Protein AF-A0A0P0DZB1-F1 (afdb_monomer_lite)

Radius of gyration: 22.81 Å; chains: 1; bounding box: 48×46×91 Å

pLDDT: mean 82.9, std 18.06, range [31.89, 97.31]

Foldseek 3Di:
DDDPDQQLPPPPDSPLVLLCVLCPLQNVQQQQCQLQVAADPVLGHPLPSSCVQQVHHSVLSVCCSHPNDPPVSSVVSCVSWADDSVVSVVLVVLLVVLVVLVVCCVVPVVVNCVVCVVVCQQAKKKWFWADAPSHQKIFIDIFGPPPDPVRVCVRHPRGDADPVRHHDGGPAMDIDSGNSLSSNLLSVQCSQQVSQFTQGDPPSDPDCSNRMGGNPRDGDHSVVSHPDPPPPPVPPDPPDDDDDDD

Sequence (246 aa):
MTDPTPLWRTTEHADLTVLEQAWGAHRLSQILGAALGSYNRRGNVDARTAGAVLGVTEGTIRRWVRNGVPASKMQAVIDLVRPPQGAFELEHSDLIVARQNLAIVTADPQKGADLWGHKGWLDRHDLAIVKIAGAPVMVARIARHDRSATAQRNMLQGGLKDAHGHYLPPAEILTFPNYFAATIARLEILEDVYPFRVQMPEGKLSRGGSKAWLAEAPRKPLSSYRRNPRRRTRSKAQVGVRPATD

Structure (mmCIF, N/CA/C/O backbone):
data_AF-A0A0P0DZB1-F1
#
_entry.id   AF-A0A0P0DZB1-F1
#
loop_
_atom_site.group_PDB
_atom_site.id
_atom_site.type_symbol
_atom_site.label_atom_id
_atom_site.label_alt_id
_atom_site.label_comp_id
_atom_site.label_asym_id
_atom_site.label_entity_id
_atom_site.label_seq_id
_atom_site.pdbx_PDB_ins_code
_atom_site.Cartn_x
_atom_site.Cartn_y
_atom_site.Cartn_z
_atom_site.occupancy
_atom_site.B_iso_or_equiv
_atom_site.auth_seq_id
_atom_site.auth_comp_id
_atom_site.auth_asym_id
_atom_site.auth_atom_id
_atom_site.pdbx_PDB_model_num
ATOM 1 N N . MET A 1 1 ? -17.580 -9.832 -23.583 1.00 33.94 1 MET A N 1
ATOM 2 C CA . MET A 1 1 ? -17.426 -9.769 -22.117 1.00 33.94 1 MET A CA 1
ATOM 3 C C . MET A 1 1 ? -16.628 -8.521 -21.814 1.00 33.94 1 MET A C 1
ATOM 5 O O . MET A 1 1 ? -15.456 -8.470 -22.153 1.00 33.94 1 MET A O 1
ATOM 9 N N . THR A 1 2 ? -17.293 -7.481 -21.329 1.00 31.89 2 THR A N 1
ATOM 10 C CA . THR A 1 2 ? -16.649 -6.279 -20.797 1.00 31.89 2 THR A CA 1
ATOM 11 C C . THR A 1 2 ? -15.845 -6.679 -19.567 1.00 31.89 2 THR A C 1
ATOM 13 O O . THR A 1 2 ? -16.411 -7.275 -18.652 1.00 31.89 2 THR A O 1
ATOM 16 N N . ASP A 1 3 ? -14.538 -6.404 -19.566 1.00 35.50 3 ASP A N 1
ATOM 17 C CA . ASP A 1 3 ? -13.741 -6.488 -18.340 1.00 35.50 3 ASP A CA 1
ATOM 18 C C . ASP A 1 3 ? -14.439 -5.641 -17.265 1.00 35.50 3 ASP A C 1
ATOM 20 O O . ASP A 1 3 ? -14.889 -4.530 -17.581 1.00 35.50 3 ASP A O 1
ATOM 24 N N . PRO A 1 4 ? -14.589 -6.147 -16.027 1.00 43.16 4 PRO A N 1
ATOM 25 C CA . PRO A 1 4 ? -15.160 -5.358 -14.948 1.00 43.16 4 PRO A CA 1
ATOM 26 C C . PRO A 1 4 ? -14.379 -4.051 -14.836 1.00 43.16 4 PRO A C 1
ATOM 28 O O . PRO A 1 4 ? -13.147 -4.050 -14.827 1.00 43.16 4 PRO A O 1
ATOM 31 N N . THR A 1 5 ? -15.107 -2.934 -14.801 1.00 42.97 5 THR A N 1
ATOM 32 C CA . THR A 1 5 ? -14.525 -1.611 -14.594 1.00 42.97 5 THR A CA 1
ATOM 33 C C . THR A 1 5 ? -13.628 -1.673 -13.358 1.00 42.97 5 THR A C 1
ATOM 35 O O . THR A 1 5 ? -14.115 -2.050 -12.290 1.00 42.97 5 THR A O 1
ATOM 38 N N . PRO A 1 6 ? -12.334 -1.331 -13.475 1.00 53.09 6 PRO A N 1
ATOM 39 C CA . PRO A 1 6 ? -11.445 -1.291 -12.327 1.00 53.09 6 PRO A CA 1
ATOM 40 C C . PRO A 1 6 ? -12.047 -0.461 -11.193 1.00 53.09 6 PRO A C 1
ATOM 42 O O . PRO A 1 6 ? -12.532 0.639 -11.451 1.00 53.09 6 PRO A O 1
ATOM 45 N N . LEU A 1 7 ? -11.993 -0.943 -9.946 1.00 46.91 7 LEU A N 1
ATOM 46 C CA . LEU A 1 7 ? -12.623 -0.296 -8.776 1.00 46.91 7 LEU A CA 1
ATOM 47 C C . LEU A 1 7 ? -12.146 1.154 -8.520 1.00 46.91 7 LEU A C 1
ATOM 49 O O . LEU A 1 7 ? -12.761 1.884 -7.746 1.00 46.91 7 LEU A O 1
ATOM 53 N N . TRP A 1 8 ? -11.072 1.597 -9.181 1.00 53.62 8 TRP A N 1
ATOM 54 C CA . TRP A 1 8 ? -10.564 2.974 -9.153 1.00 53.62 8 TRP A CA 1
ATOM 55 C C . TRP A 1 8 ? -11.185 3.910 -10.213 1.00 53.62 8 TRP A C 1
ATOM 57 O O . TRP A 1 8 ? -10.915 5.106 -10.181 1.00 53.62 8 TRP A O 1
ATOM 67 N N . ARG A 1 9 ? -12.020 3.406 -11.139 1.00 45.88 9 ARG A N 1
ATOM 68 C CA . AR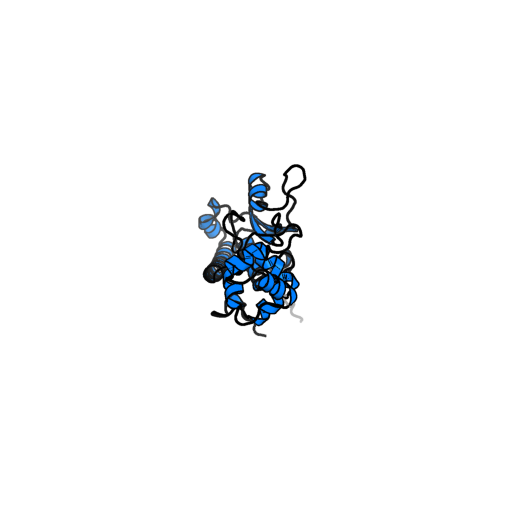G A 1 9 ? -12.842 4.218 -12.065 1.00 45.88 9 ARG A CA 1
ATOM 69 C C . ARG A 1 9 ? -14.209 4.602 -11.494 1.00 45.88 9 ARG A C 1
ATOM 71 O O . ARG A 1 9 ? -14.923 5.372 -12.129 1.00 45.88 9 ARG A O 1
ATOM 78 N N . THR A 1 10 ? -14.587 4.075 -10.334 1.00 43.75 10 THR A N 1
ATOM 79 C CA . THR A 1 10 ? -15.771 4.531 -9.600 1.00 43.75 10 THR A CA 1
ATOM 80 C C . THR A 1 10 ? -15.452 5.895 -9.005 1.00 43.75 10 THR A C 1
ATOM 82 O O . THR A 1 10 ? -14.723 6.000 -8.019 1.00 43.75 10 THR A O 1
ATOM 85 N N . THR A 1 11 ? -15.938 6.947 -9.659 1.00 40.81 11 THR A N 1
ATOM 86 C CA . THR A 1 11 ? -15.916 8.305 -9.127 1.00 40.81 11 THR A CA 1
ATOM 87 C C . THR A 1 11 ? -16.589 8.292 -7.753 1.00 40.81 11 THR A C 1
ATOM 89 O O . THR A 1 11 ? -17.694 7.781 -7.592 1.00 40.81 11 THR A O 1
ATOM 92 N N . GLU A 1 12 ? -15.870 8.818 -6.766 1.00 43.78 12 GLU A N 1
ATOM 93 C CA . GLU A 1 12 ? -16.325 9.221 -5.429 1.00 43.78 12 GLU A CA 1
ATOM 94 C C . GLU A 1 12 ? -16.766 8.154 -4.426 1.00 43.78 12 GLU A C 1
ATOM 96 O O . GLU A 1 12 ? -16.636 8.400 -3.226 1.00 43.78 12 GLU A O 1
ATOM 101 N N . HIS A 1 13 ? -17.233 6.976 -4.824 1.00 46.09 13 HIS A N 1
ATOM 102 C CA . HIS A 1 13 ? -17.722 5.990 -3.860 1.00 46.09 13 HIS A CA 1
ATOM 103 C C . HIS A 1 13 ? -17.017 4.666 -4.104 1.00 46.09 13 HIS A C 1
ATOM 105 O O . HIS A 1 13 ? -17.388 3.894 -4.986 1.00 46.09 13 HIS A O 1
ATOM 111 N N . ALA A 1 14 ? -15.981 4.389 -3.306 1.00 54.81 14 ALA A N 1
ATOM 112 C CA . ALA A 1 14 ? -15.628 2.998 -3.074 1.00 54.81 14 ALA A CA 1
ATOM 113 C C . ALA A 1 14 ? -16.926 2.280 -2.721 1.00 54.81 14 ALA A C 1
ATOM 115 O O . ALA A 1 14 ? -17.649 2.764 -1.851 1.00 54.81 14 ALA A O 1
ATOM 116 N N . ASP A 1 15 ? -17.243 1.210 -3.447 1.00 64.19 15 ASP A N 1
ATOM 117 C CA . ASP A 1 15 ? -18.463 0.452 -3.219 1.00 64.19 15 ASP A CA 1
ATOM 118 C C . ASP A 1 15 ? -18.518 0.097 -1.727 1.00 64.19 15 ASP A C 1
ATOM 120 O O . ASP A 1 15 ? -17.729 -0.713 -1.229 1.00 64.19 15 ASP A O 1
ATOM 124 N N . LEU A 1 16 ? -19.387 0.808 -0.999 1.00 63.91 16 LEU A N 1
ATOM 125 C CA . LEU A 1 16 ? -19.461 0.743 0.456 1.00 63.91 16 LEU A CA 1
ATOM 126 C C . LEU A 1 16 ? -19.789 -0.680 0.883 1.00 63.91 16 LEU A C 1
ATOM 128 O O . LEU A 1 16 ? -19.277 -1.144 1.893 1.00 63.91 16 LEU A O 1
ATOM 132 N N . THR A 1 17 ? -20.558 -1.399 0.068 1.00 65.31 17 THR A N 1
ATOM 133 C CA . THR A 1 17 ? -20.905 -2.795 0.291 1.00 65.31 17 THR A CA 1
ATOM 134 C C . THR A 1 17 ? -19.686 -3.702 0.122 1.00 65.31 17 THR A C 1
ATOM 136 O O . THR A 1 17 ? -19.470 -4.595 0.941 1.00 65.31 17 THR A O 1
ATOM 139 N N . VAL A 1 18 ? -18.830 -3.456 -0.875 1.00 68.75 18 VAL A N 1
ATOM 140 C CA . VAL A 1 18 ? -17.555 -4.185 -1.036 1.00 68.75 18 VAL A CA 1
ATOM 141 C C . VAL A 1 18 ? -16.596 -3.885 0.115 1.00 68.75 18 VAL A C 1
ATOM 143 O O . VAL A 1 18 ? -15.945 -4.802 0.617 1.00 68.75 18 VAL A O 1
ATOM 146 N N . LEU A 1 19 ? -16.513 -2.630 0.566 1.00 67.50 19 LEU A N 1
ATOM 147 C CA . LEU A 1 19 ? -15.704 -2.261 1.730 1.00 67.50 19 LEU A CA 1
ATOM 148 C C . LEU A 1 19 ? -16.242 -2.894 3.017 1.00 67.50 19 LEU A C 1
ATOM 150 O O . LEU A 1 19 ? -15.469 -3.457 3.781 1.00 67.50 19 LEU A O 1
ATOM 154 N N . GLU A 1 20 ? -17.554 -2.883 3.237 1.00 66.25 20 GLU A N 1
ATOM 155 C CA . GLU A 1 20 ? -18.207 -3.522 4.383 1.00 66.25 20 GLU A CA 1
ATOM 156 C C . GLU A 1 20 ? -17.962 -5.033 4.416 1.00 66.25 20 GLU A C 1
ATOM 158 O O . GLU A 1 20 ? -17.600 -5.585 5.458 1.00 66.25 20 GLU A O 1
ATOM 163 N N . GLN A 1 21 ? -18.084 -5.706 3.269 1.00 69.06 21 GLN A N 1
ATOM 164 C CA . GLN A 1 21 ? -17.755 -7.126 3.138 1.00 69.06 21 GLN A CA 1
ATOM 165 C C . GLN A 1 21 ? -16.263 -7.384 3.368 1.00 69.06 21 GLN A C 1
ATOM 167 O O . GLN A 1 21 ? -15.880 -8.345 4.046 1.00 69.06 21 GLN A O 1
ATOM 172 N N . ALA A 1 22 ? -15.401 -6.514 2.840 1.00 67.12 22 ALA A N 1
ATOM 173 C CA . ALA A 1 22 ? -13.968 -6.607 3.049 1.00 67.12 22 ALA A CA 1
ATOM 174 C C . ALA A 1 22 ? -13.585 -6.347 4.509 1.00 67.12 22 ALA A C 1
ATOM 176 O O . ALA A 1 22 ? -12.620 -6.946 4.964 1.00 67.12 22 ALA A O 1
ATOM 177 N N . TRP A 1 23 ? -14.324 -5.527 5.258 1.00 71.88 23 TRP A N 1
ATOM 178 C CA . TRP A 1 23 ? -13.981 -5.078 6.615 1.00 71.88 23 TRP A CA 1
ATOM 179 C C . TRP A 1 23 ? -14.773 -5.744 7.735 1.00 71.88 23 TRP A C 1
ATOM 181 O O . TRP A 1 23 ? -14.615 -5.333 8.887 1.00 71.88 23 TRP A O 1
ATOM 191 N N . GLY A 1 24 ? -15.603 -6.744 7.417 1.00 66.94 24 GLY A N 1
ATOM 192 C CA . GLY A 1 24 ? -16.508 -7.409 8.359 1.00 66.94 24 GLY A CA 1
ATOM 193 C C . GLY A 1 24 ? -15.917 -7.625 9.761 1.00 66.94 24 GLY A C 1
ATOM 194 O O . GLY A 1 24 ? -14.716 -7.818 9.905 1.00 66.94 24 GLY A O 1
ATOM 195 N N . ALA A 1 25 ? -16.771 -7.593 10.790 1.00 61.56 25 ALA A N 1
ATOM 196 C CA . ALA A 1 25 ? -16.476 -7.547 12.236 1.00 61.56 25 ALA A CA 1
ATOM 197 C C . ALA A 1 25 ? -15.017 -7.829 12.687 1.00 61.56 25 ALA A C 1
ATOM 199 O O . ALA A 1 25 ? -14.364 -6.963 13.274 1.00 61.56 25 ALA A O 1
ATOM 200 N N . HIS A 1 26 ? -14.471 -9.016 12.393 1.00 65.00 26 HIS A N 1
ATOM 201 C CA . HIS A 1 26 ? -13.123 -9.419 12.814 1.00 65.00 26 HIS A CA 1
ATOM 202 C C . HIS A 1 26 ? -11.990 -8.524 12.268 1.00 65.00 26 HIS A C 1
ATOM 204 O O . HIS A 1 26 ? -10.988 -8.296 12.948 1.00 65.00 26 HIS A O 1
ATOM 210 N N . ARG A 1 27 ? -12.160 -7.969 11.068 1.00 83.00 27 ARG A N 1
ATOM 211 C CA . ARG A 1 27 ? -11.146 -7.164 10.379 1.00 83.00 27 ARG A CA 1
ATOM 212 C C . ARG A 1 27 ? -11.140 -5.720 10.837 1.00 83.00 27 ARG A C 1
ATOM 214 O O . ARG A 1 27 ? -10.075 -5.115 10.858 1.00 83.00 27 ARG A O 1
ATOM 221 N N . LEU A 1 28 ? -12.273 -5.180 11.289 1.00 86.88 28 LEU A N 1
ATOM 222 C CA . LEU A 1 28 ? -12.344 -3.795 11.762 1.00 86.88 28 LEU A CA 1
ATOM 223 C C . LEU A 1 28 ? -11.318 -3.506 12.874 1.00 86.88 28 LEU A C 1
ATOM 225 O O . LEU A 1 28 ? -10.683 -2.456 12.867 1.00 86.88 28 LEU A O 1
ATOM 229 N N . SER A 1 29 ? -11.105 -4.453 13.797 1.00 89.88 29 SER A N 1
ATOM 230 C CA . SER A 1 29 ? -10.067 -4.340 14.837 1.00 89.88 29 SER A CA 1
ATOM 231 C C . SER A 1 29 ? -8.660 -4.236 14.235 1.00 89.88 29 SER A C 1
ATOM 233 O O . SER A 1 29 ? -7.873 -3.379 14.628 1.00 89.88 29 SER A O 1
ATOM 235 N N . GLN A 1 30 ? -8.344 -5.080 13.252 1.00 90.69 30 GLN A N 1
ATOM 236 C CA . GLN A 1 30 ? -7.042 -5.080 12.581 1.00 90.69 30 GLN A CA 1
ATOM 237 C C . GLN A 1 30 ? -6.824 -3.797 11.776 1.00 90.69 30 GLN A C 1
ATOM 239 O O . GLN A 1 30 ? -5.752 -3.204 11.830 1.00 90.69 30 GLN A O 1
ATOM 244 N N . ILE A 1 31 ? -7.860 -3.363 11.064 1.00 90.50 31 ILE A N 1
ATOM 245 C CA . ILE A 1 31 ? -7.874 -2.179 10.214 1.00 90.50 31 ILE A CA 1
ATOM 246 C C . ILE A 1 31 ? -7.659 -0.912 11.039 1.00 90.50 31 ILE A C 1
ATOM 248 O O . ILE A 1 31 ? -6.747 -0.140 10.750 1.00 90.50 31 ILE A O 1
ATOM 252 N N . LEU A 1 32 ? -8.461 -0.714 12.090 1.00 92.25 32 LEU A N 1
ATOM 253 C CA . LEU A 1 32 ? -8.332 0.453 12.962 1.00 92.25 32 LEU A CA 1
ATOM 254 C C . LEU A 1 32 ? -6.994 0.434 13.704 1.00 92.25 32 LEU A C 1
ATOM 256 O O . LEU A 1 32 ? -6.333 1.464 13.800 1.00 92.25 32 LEU A O 1
ATOM 260 N N . GLY A 1 33 ? -6.564 -0.735 14.191 1.00 92.38 33 GLY A N 1
ATOM 261 C CA . GLY A 1 33 ? -5.258 -0.886 14.830 1.00 92.38 33 GLY A CA 1
ATOM 262 C C . GLY A 1 33 ? -4.106 -0.533 13.887 1.00 92.38 33 GLY A C 1
ATOM 263 O O . GLY A 1 33 ? -3.173 0.159 14.291 1.00 92.38 33 GLY A O 1
ATOM 264 N N . ALA A 1 34 ? -4.189 -0.945 12.619 1.00 92.06 34 ALA A N 1
ATOM 265 C CA . ALA A 1 34 ? -3.195 -0.632 11.598 1.00 92.06 34 ALA A CA 1
ATOM 266 C C . ALA A 1 34 ? -3.181 0.857 11.245 1.00 92.06 34 ALA A C 1
ATOM 268 O O . ALA A 1 34 ? -2.108 1.457 11.291 1.00 92.06 34 ALA A O 1
ATOM 269 N N . ALA A 1 35 ? -4.348 1.452 10.979 1.00 91.88 35 ALA A N 1
ATOM 270 C CA . ALA A 1 35 ? -4.482 2.862 10.616 1.00 91.88 35 ALA A CA 1
ATOM 271 C C . ALA A 1 35 ? -4.045 3.816 11.739 1.00 91.88 35 ALA A C 1
ATOM 273 O O . ALA A 1 35 ? -3.415 4.839 11.486 1.00 91.88 35 ALA A O 1
ATOM 274 N N . LEU A 1 36 ? -4.322 3.455 12.995 1.00 92.19 36 LEU A N 1
ATOM 275 C CA . LEU A 1 36 ? -3.952 4.249 14.171 1.00 92.19 36 LEU A CA 1
ATOM 276 C C . LEU A 1 36 ? -2.566 3.896 14.721 1.00 92.19 36 LEU A C 1
ATOM 278 O O . LEU A 1 36 ? -2.015 4.626 15.542 1.00 92.19 36 LEU A O 1
ATOM 282 N N . GLY A 1 37 ? -2.005 2.752 14.321 1.00 91.19 37 GLY A N 1
ATOM 283 C CA . GLY A 1 37 ? -0.776 2.216 14.897 1.00 91.19 37 GLY A CA 1
ATOM 284 C C . GLY A 1 37 ? -0.883 1.938 16.401 1.00 91.19 37 GLY A C 1
ATOM 285 O O . GLY A 1 37 ? 0.146 1.983 17.083 1.00 91.19 37 GLY A O 1
ATOM 286 N N . SER A 1 38 ? -2.099 1.687 16.901 1.00 91.94 38 SER A N 1
ATOM 287 C CA . SER A 1 38 ? -2.426 1.578 18.326 1.00 91.94 38 SER A CA 1
ATOM 288 C C . SER A 1 38 ? -3.159 0.272 18.629 1.00 91.94 38 SER A C 1
ATOM 290 O O . SER A 1 38 ? -4.263 0.021 18.134 1.00 91.94 38 SER A O 1
ATOM 292 N N . TYR A 1 39 ? -2.532 -0.556 19.465 1.00 92.00 39 TYR A N 1
ATOM 293 C CA . TYR A 1 39 ? -3.005 -1.888 19.821 1.00 92.00 39 TYR A CA 1
ATOM 294 C C . TYR A 1 39 ? -2.958 -2.095 21.332 1.00 92.00 39 TYR A C 1
ATOM 296 O O . TYR A 1 39 ? -2.041 -1.641 22.015 1.00 92.00 39 TYR A O 1
ATOM 304 N N . ASN A 1 40 ? -3.915 -2.858 21.849 1.00 90.69 40 ASN A N 1
ATOM 305 C CA . ASN A 1 40 ? -3.885 -3.348 23.218 1.00 90.69 40 ASN A CA 1
ATOM 306 C C . ASN A 1 40 ? -2.956 -4.568 23.367 1.00 90.69 40 ASN A C 1
ATOM 308 O O . ASN A 1 40 ? -2.461 -5.138 22.395 1.00 90.69 40 ASN A O 1
ATOM 312 N N . ARG A 1 41 ? -2.776 -5.037 24.609 1.00 88.19 41 ARG A N 1
ATOM 313 C CA . ARG A 1 41 ? -1.907 -6.188 24.938 1.00 88.19 41 ARG A CA 1
ATOM 314 C C . ARG A 1 41 ? -2.296 -7.504 24.251 1.00 88.19 41 ARG A C 1
ATOM 316 O O . ARG A 1 41 ? -1.489 -8.421 24.213 1.00 88.19 41 ARG A O 1
ATOM 323 N N . ARG A 1 42 ? -3.527 -7.617 23.744 1.00 86.81 42 ARG A N 1
ATOM 324 C CA . ARG A 1 42 ? -4.030 -8.795 23.021 1.00 86.81 42 ARG A CA 1
ATOM 325 C C . ARG A 1 42 ? -3.891 -8.651 21.500 1.00 86.81 42 ARG A C 1
ATOM 327 O O . ARG A 1 42 ? -4.427 -9.484 20.781 1.00 86.81 42 ARG A O 1
ATOM 334 N N . GLY A 1 43 ? -3.246 -7.589 21.010 1.00 84.50 43 GLY A N 1
ATOM 335 C CA . GLY A 1 43 ? -3.070 -7.328 19.578 1.00 84.50 43 GLY A CA 1
ATOM 336 C C . GLY A 1 43 ? -4.330 -6.832 18.858 1.00 84.50 43 GLY A C 1
ATOM 337 O O . GLY A 1 43 ? -4.349 -6.783 17.634 1.00 84.50 43 GLY A O 1
ATOM 338 N N . ASN A 1 44 ? -5.380 -6.458 19.595 1.00 89.62 44 ASN A N 1
ATOM 339 C CA . ASN A 1 44 ? -6.567 -5.807 19.030 1.00 89.62 44 ASN A CA 1
ATOM 340 C C . ASN A 1 44 ? -6.403 -4.289 19.054 1.00 89.62 44 ASN A C 1
ATOM 342 O O . ASN A 1 44 ? -5.590 -3.790 19.829 1.00 89.62 44 ASN A O 1
ATOM 346 N N . VAL A 1 45 ? -7.214 -3.556 18.287 1.00 92.50 45 VAL A N 1
ATOM 347 C CA . VAL A 1 45 ? -7.240 -2.086 18.359 1.00 92.50 45 VAL A CA 1
ATOM 348 C C . VAL A 1 45 ? -7.379 -1.595 19.805 1.00 92.50 45 VAL A C 1
ATOM 350 O O . VAL A 1 45 ? -8.157 -2.139 20.601 1.00 92.50 45 VAL A O 1
ATOM 353 N N . ASP A 1 46 ? -6.629 -0.551 20.153 1.00 95.31 46 ASP A N 1
ATOM 354 C CA . ASP A 1 46 ? -6.895 0.202 21.375 1.00 95.31 46 ASP A CA 1
ATOM 355 C C . ASP A 1 46 ? -8.201 1.001 21.213 1.00 95.31 46 ASP A C 1
ATOM 357 O O . ASP A 1 46 ? -8.263 2.029 20.532 1.00 95.31 46 ASP A O 1
ATOM 361 N N . ALA A 1 47 ? -9.269 0.511 21.850 1.00 94.88 47 ALA A N 1
ATOM 362 C CA . ALA A 1 47 ? -10.594 1.120 21.789 1.00 94.88 47 ALA A CA 1
ATOM 363 C C . ALA A 1 47 ? -10.633 2.547 22.360 1.00 94.88 47 ALA A C 1
ATOM 365 O O . ALA A 1 47 ? -11.498 3.323 21.954 1.00 94.88 47 ALA A O 1
ATOM 366 N N . ARG A 1 48 ? -9.718 2.899 23.273 1.00 96.31 48 ARG A N 1
ATOM 367 C CA . ARG A 1 48 ? -9.610 4.250 23.832 1.00 96.31 48 ARG A CA 1
ATOM 368 C C . ARG A 1 48 ? -9.052 5.211 22.800 1.00 96.31 48 ARG A C 1
ATOM 370 O O . ARG A 1 48 ? -9.661 6.250 22.559 1.00 96.31 48 ARG A O 1
ATOM 377 N N . THR A 1 49 ? -7.945 4.844 22.155 1.00 95.56 49 THR A N 1
ATOM 378 C CA . THR A 1 49 ? -7.366 5.642 21.064 1.00 95.56 49 THR A CA 1
ATOM 379 C C . THR A 1 49 ? -8.361 5.797 19.917 1.00 95.56 49 THR A C 1
ATOM 381 O O . THR A 1 49 ? -8.621 6.914 19.480 1.00 95.56 49 THR A O 1
ATOM 384 N N . ALA A 1 50 ? -8.965 4.694 19.466 1.00 94.94 50 ALA A N 1
ATOM 385 C CA . ALA A 1 50 ? -9.936 4.724 18.376 1.00 94.94 50 ALA A CA 1
ATOM 386 C C . ALA A 1 50 ? -11.175 5.563 18.722 1.00 94.94 50 ALA A C 1
ATOM 388 O O . ALA A 1 50 ? -11.645 6.331 17.888 1.00 94.94 50 ALA A O 1
ATOM 389 N N . GLY A 1 51 ? -11.677 5.456 19.957 1.00 95.94 51 GLY A N 1
ATOM 390 C CA . GLY A 1 51 ? -12.814 6.243 20.426 1.00 95.94 51 GLY A CA 1
ATOM 391 C C . GLY A 1 51 ? -12.525 7.742 20.433 1.00 95.94 51 GLY A C 1
ATOM 392 O O . GLY A 1 51 ? -13.333 8.520 19.935 1.00 95.94 51 GLY A O 1
ATOM 393 N N . ALA A 1 52 ? -11.344 8.142 20.914 1.00 96.25 52 ALA A N 1
ATOM 394 C CA . ALA A 1 52 ? -10.924 9.541 20.918 1.00 96.25 52 ALA A CA 1
ATOM 395 C C . ALA A 1 52 ? -10.829 10.129 19.499 1.00 96.25 52 ALA A C 1
ATOM 397 O O . ALA A 1 52 ? -11.316 11.231 19.269 1.00 96.25 52 ALA A O 1
ATOM 398 N N . VAL A 1 53 ? -10.262 9.382 18.544 1.00 94.56 53 VAL A N 1
ATOM 399 C CA . VAL A 1 53 ? -10.119 9.833 17.146 1.00 94.56 53 VAL A CA 1
ATOM 400 C C . VAL A 1 53 ? -11.467 9.908 16.425 1.00 94.56 53 VAL A C 1
ATOM 402 O O . VAL A 1 53 ? -11.720 10.858 15.694 1.00 94.56 53 VAL A O 1
ATOM 405 N N . LEU A 1 54 ? -12.351 8.932 16.646 1.00 93.38 54 LEU A N 1
ATOM 406 C CA . LEU A 1 54 ? -13.657 8.855 15.978 1.00 93.38 54 LEU A CA 1
ATOM 407 C C . LEU A 1 54 ? -14.775 9.614 16.717 1.00 93.38 54 LEU A C 1
ATOM 409 O O . LEU A 1 54 ? -15.925 9.595 16.274 1.00 93.38 54 LEU A O 1
ATOM 413 N N . GLY A 1 55 ? -14.468 10.255 17.851 1.00 94.94 55 GLY A N 1
ATOM 414 C CA . GLY A 1 55 ? -15.440 10.997 18.659 1.00 94.94 55 GLY A CA 1
ATOM 415 C C . GLY A 1 55 ? -16.533 10.114 19.274 1.00 94.94 55 GLY A C 1
ATOM 416 O O . GLY A 1 55 ? -17.690 10.525 19.358 1.00 94.94 55 GLY A O 1
ATOM 417 N N . VAL A 1 56 ? -16.201 8.880 19.670 1.00 95.81 56 VAL A N 1
ATOM 418 C CA . VAL A 1 56 ? -17.138 7.913 20.269 1.00 95.81 56 VAL A CA 1
ATOM 419 C C . VAL A 1 56 ? -16.552 7.243 21.514 1.00 95.81 56 VAL A C 1
ATOM 421 O O . VAL A 1 56 ? -15.352 7.264 21.764 1.00 95.81 56 VAL A O 1
ATOM 424 N N . THR A 1 57 ? -17.400 6.607 22.321 1.00 97.31 57 THR A N 1
ATOM 425 C CA . THR A 1 57 ? -16.950 5.907 23.534 1.00 97.31 57 THR A CA 1
ATOM 426 C C . THR A 1 57 ? -16.213 4.601 23.217 1.00 97.31 57 THR A C 1
ATOM 428 O O . THR A 1 57 ? -16.492 3.940 22.214 1.00 97.31 57 THR A O 1
ATOM 431 N N . GLU A 1 58 ? -15.343 4.142 24.125 1.00 96.69 58 GLU A N 1
ATOM 432 C CA . GLU A 1 58 ? -14.671 2.835 24.006 1.00 96.69 58 GLU A CA 1
ATOM 433 C C . GLU A 1 58 ? -15.655 1.676 23.800 1.00 96.69 58 GLU A C 1
ATOM 435 O O . GLU A 1 58 ? -15.431 0.782 22.983 1.00 96.69 58 GLU A O 1
ATOM 440 N N . GLY A 1 59 ? -16.767 1.693 24.543 1.00 96.44 59 GLY A N 1
ATOM 441 C CA . GLY A 1 59 ? -17.825 0.692 24.424 1.00 96.44 59 GLY A CA 1
ATOM 442 C C . GLY A 1 59 ? -18.454 0.674 23.030 1.00 96.44 59 GLY A C 1
ATOM 443 O O . GLY A 1 59 ? -18.804 -0.395 22.532 1.00 96.44 59 GLY A O 1
ATOM 444 N N . THR A 1 60 ? -18.531 1.833 22.370 1.00 95.12 60 THR A N 1
ATOM 445 C CA . THR A 1 60 ? -19.013 1.954 20.990 1.00 95.12 60 THR A CA 1
ATOM 446 C C . THR A 1 60 ? -18.036 1.317 20.006 1.00 95.12 60 THR A C 1
ATOM 448 O O . THR A 1 60 ? -18.472 0.508 19.193 1.00 95.12 60 THR A O 1
ATOM 451 N N . ILE A 1 61 ? -16.726 1.558 20.139 1.00 94.75 61 ILE A N 1
ATOM 452 C CA . ILE A 1 61 ? -15.712 0.883 19.308 1.00 94.75 61 ILE A CA 1
ATOM 453 C C . ILE A 1 61 ? -15.769 -0.637 19.496 1.00 94.75 61 ILE A C 1
ATOM 455 O O . ILE A 1 61 ? -15.833 -1.383 18.522 1.00 94.75 61 ILE A O 1
ATOM 459 N N . ARG A 1 62 ? -15.827 -1.121 20.745 1.00 93.12 62 ARG A N 1
ATOM 460 C CA . ARG A 1 62 ? -15.950 -2.565 21.031 1.00 93.12 62 ARG A CA 1
ATOM 461 C C . ARG A 1 62 ? -17.245 -3.159 20.467 1.00 93.12 62 ARG A C 1
ATOM 463 O O . ARG A 1 62 ? -17.270 -4.333 20.099 1.00 93.12 62 ARG A O 1
ATOM 470 N N . ARG A 1 63 ? -18.331 -2.379 20.415 1.00 92.31 63 ARG A N 1
ATOM 471 C CA . ARG A 1 63 ? -19.585 -2.781 19.764 1.00 92.31 63 ARG A CA 1
ATOM 472 C C . ARG A 1 63 ? -19.408 -2.862 18.251 1.00 92.31 63 ARG A C 1
ATOM 474 O O . ARG A 1 63 ? -19.811 -3.868 17.684 1.00 92.31 63 ARG A O 1
ATOM 481 N N . TRP A 1 64 ? -18.772 -1.875 17.622 1.00 91.88 64 TRP A N 1
ATOM 482 C CA . TRP A 1 64 ? -18.532 -1.882 16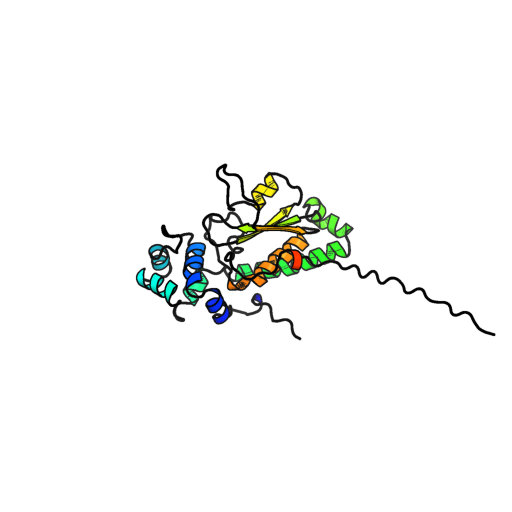.176 1.00 91.88 64 TRP A CA 1
ATOM 483 C C . TRP A 1 64 ? -17.638 -3.036 15.736 1.00 91.88 64 TRP A C 1
ATOM 485 O O . TRP A 1 64 ? -17.933 -3.696 14.749 1.00 91.88 64 TRP A O 1
ATOM 495 N N . VAL A 1 65 ? -16.595 -3.353 16.506 1.00 89.75 65 VAL A N 1
ATOM 496 C CA . VAL A 1 65 ? -15.724 -4.507 16.223 1.00 89.75 65 VAL A CA 1
ATOM 497 C C . VAL A 1 65 ? -16.494 -5.832 16.258 1.00 89.75 65 VAL A C 1
ATOM 499 O O . VAL A 1 65 ? -16.169 -6.746 15.514 1.00 89.75 65 VAL A O 1
ATOM 502 N N . ARG A 1 66 ? -17.526 -5.965 17.099 1.00 87.62 66 ARG A N 1
ATOM 503 C CA . ARG A 1 66 ? -18.326 -7.200 17.170 1.00 87.62 66 ARG A CA 1
ATOM 504 C C . ARG A 1 66 ? -19.463 -7.240 16.155 1.00 87.62 66 ARG A C 1
ATOM 506 O O . ARG A 1 66 ? -19.715 -8.287 15.575 1.00 87.62 66 ARG A O 1
ATOM 513 N N . ASN A 1 67 ? -20.140 -6.113 15.967 1.00 86.38 67 ASN A N 1
ATOM 514 C CA . ASN A 1 67 ? -21.443 -6.061 15.304 1.00 86.38 67 ASN A CA 1
ATOM 515 C C . ASN A 1 67 ? -21.418 -5.283 13.979 1.00 86.38 67 ASN A C 1
ATOM 517 O O . ASN A 1 67 ? -22.454 -5.160 13.337 1.00 86.38 67 ASN A O 1
ATOM 521 N N . GLY A 1 68 ? -20.266 -4.739 13.586 1.00 84.75 68 GLY A N 1
ATOM 522 C CA . GLY A 1 68 ? -20.132 -3.845 12.440 1.00 84.75 68 GLY A CA 1
ATOM 523 C C . GLY A 1 68 ? -20.324 -2.367 12.792 1.00 84.75 68 GLY A C 1
ATOM 524 O O . GLY A 1 68 ? -20.901 -1.999 13.823 1.00 84.75 68 GLY A O 1
ATOM 525 N N . VAL A 1 69 ? -19.797 -1.506 11.922 1.00 86.56 69 VAL A N 1
ATOM 526 C CA . VAL A 1 69 ? -19.959 -0.050 12.010 1.00 86.56 69 VAL A CA 1
ATOM 527 C C . VAL A 1 69 ? -21.349 0.311 11.470 1.00 86.56 69 VAL A C 1
ATOM 529 O O . VAL A 1 69 ? -21.713 -0.166 10.399 1.00 86.56 69 VAL A O 1
ATOM 532 N N . PRO A 1 70 ? -22.147 1.138 12.169 1.00 86.44 70 PRO A N 1
ATOM 533 C CA . PRO A 1 70 ? -23.425 1.598 11.640 1.00 86.44 70 PRO A CA 1
ATOM 534 C C . PRO A 1 70 ? -23.208 2.474 10.401 1.00 86.44 70 PRO A C 1
ATOM 536 O O . PRO A 1 70 ? -22.266 3.268 10.370 1.00 86.44 70 PRO A O 1
ATOM 539 N N . ALA A 1 71 ? -24.124 2.403 9.431 1.00 84.12 71 ALA A N 1
ATOM 540 C CA . ALA A 1 71 ? -24.025 3.130 8.160 1.00 84.12 71 ALA A CA 1
ATOM 541 C C . ALA A 1 71 ? -23.734 4.635 8.340 1.00 84.12 71 ALA A C 1
ATOM 543 O O . ALA A 1 71 ? -22.871 5.191 7.667 1.00 84.12 71 ALA A O 1
ATOM 544 N N . SER A 1 72 ? -24.354 5.278 9.337 1.00 85.31 72 SER A N 1
ATOM 545 C CA . SER A 1 72 ? -24.158 6.705 9.650 1.00 85.31 72 SER A CA 1
ATOM 546 C C . SER A 1 72 ? -22.744 7.088 10.108 1.00 85.31 72 SER A C 1
ATOM 548 O O . SER A 1 72 ? -22.431 8.273 10.208 1.00 85.31 72 SER A O 1
ATOM 550 N N . LYS A 1 73 ? -21.888 6.112 10.427 1.00 88.19 73 LYS A N 1
ATOM 551 C CA . LYS A 1 73 ? -20.493 6.315 10.848 1.00 88.19 73 LYS A CA 1
ATOM 552 C C . LYS A 1 73 ? -19.483 5.661 9.914 1.00 88.19 73 LYS A C 1
ATOM 554 O O . LYS A 1 73 ? -18.286 5.840 10.125 1.00 88.19 73 LYS A O 1
ATOM 559 N N . MET A 1 74 ? -19.946 4.950 8.886 1.00 84.31 74 MET A N 1
ATOM 560 C CA . MET A 1 74 ? -19.072 4.233 7.964 1.00 84.31 74 MET A CA 1
ATOM 561 C C . MET A 1 74 ? -18.103 5.181 7.258 1.00 84.31 74 MET A C 1
ATOM 563 O O . MET A 1 74 ? -16.906 4.915 7.246 1.00 84.31 74 MET A O 1
ATOM 567 N N . GLN A 1 75 ? -18.586 6.328 6.771 1.00 84.25 75 GLN A N 1
ATOM 568 C CA . GLN A 1 75 ? -17.731 7.288 6.071 1.00 84.25 75 GLN A CA 1
ATOM 569 C C . GLN A 1 75 ? -16.579 7.800 6.947 1.00 84.25 75 GLN A C 1
ATOM 571 O O . GLN A 1 75 ? -15.437 7.798 6.513 1.00 84.25 75 GLN A O 1
ATOM 576 N N . ALA A 1 76 ? -16.838 8.123 8.218 1.00 88.12 76 ALA A N 1
ATOM 577 C CA . ALA A 1 76 ? -15.788 8.566 9.138 1.00 88.12 76 ALA A CA 1
ATOM 578 C C . ALA A 1 76 ? -14.721 7.482 9.387 1.00 88.12 76 ALA A C 1
ATOM 580 O O . ALA A 1 76 ? -13.541 7.784 9.551 1.00 88.12 76 ALA A O 1
ATOM 581 N N . VAL A 1 77 ? -15.126 6.206 9.408 1.00 88.81 77 VAL A N 1
ATOM 582 C CA . VAL A 1 77 ? -14.181 5.083 9.482 1.00 88.81 77 VAL A CA 1
ATOM 583 C C . VAL A 1 77 ? -13.405 4.949 8.173 1.00 88.81 77 VAL A C 1
ATOM 585 O O . VAL A 1 77 ? -12.200 4.714 8.212 1.00 88.81 77 VAL A O 1
ATOM 588 N N . ILE A 1 78 ? -14.062 5.138 7.027 1.00 86.00 78 ILE A N 1
ATOM 589 C CA . ILE A 1 78 ? -13.422 5.110 5.710 1.00 86.00 78 ILE A CA 1
ATOM 590 C C . ILE A 1 78 ? -12.350 6.183 5.586 1.00 86.00 78 ILE A C 1
ATOM 592 O O . ILE A 1 78 ? -11.227 5.855 5.211 1.00 86.00 78 ILE A O 1
ATOM 596 N N . ASP A 1 79 ? -12.674 7.420 5.946 1.00 86.00 79 ASP A N 1
ATOM 597 C CA . ASP A 1 79 ? -11.765 8.561 5.844 1.00 86.00 79 ASP A CA 1
ATOM 598 C C . ASP A 1 79 ? -10.531 8.389 6.740 1.00 86.00 79 ASP A C 1
ATOM 600 O O . ASP A 1 79 ? -9.433 8.809 6.383 1.00 86.00 79 ASP A O 1
ATOM 604 N N . LEU A 1 80 ? -10.694 7.725 7.890 1.00 89.50 80 LEU A N 1
ATOM 605 C CA . LEU A 1 80 ? -9.592 7.399 8.794 1.00 89.50 80 LEU A CA 1
ATOM 606 C C . LEU A 1 80 ? -8.688 6.289 8.242 1.00 89.50 80 LEU A C 1
ATOM 608 O O . LEU A 1 80 ? -7.473 6.306 8.432 1.00 89.50 80 LEU A O 1
ATOM 612 N N . VAL A 1 81 ? -9.294 5.267 7.645 1.00 89.56 81 VAL A N 1
ATOM 613 C CA . VAL A 1 81 ? -8.618 4.008 7.330 1.00 89.56 81 VAL A CA 1
ATOM 614 C C . VAL A 1 81 ? -8.012 4.013 5.942 1.00 89.56 81 VAL A C 1
ATOM 616 O O . VAL A 1 81 ? -6.954 3.416 5.739 1.00 89.56 81 VAL A O 1
ATOM 619 N N . ARG A 1 82 ? -8.707 4.571 4.954 1.00 87.81 82 ARG A N 1
ATOM 620 C CA . ARG A 1 82 ? -8.303 4.421 3.561 1.00 87.81 82 ARG A CA 1
ATOM 621 C C . ARG A 1 82 ? -7.223 5.429 3.197 1.00 87.81 82 ARG A C 1
ATOM 623 O O . ARG A 1 82 ? -7.209 6.545 3.708 1.00 87.81 82 ARG A O 1
ATOM 630 N N . PRO A 1 83 ? -6.334 5.063 2.259 1.00 88.38 83 PRO A N 1
ATOM 631 C CA . PRO A 1 83 ? -5.529 6.054 1.569 1.00 88.38 83 PRO A CA 1
ATOM 632 C C . PRO A 1 83 ? -6.419 7.160 0.981 1.00 88.38 83 PRO A C 1
ATOM 634 O O . PRO A 1 83 ? -7.502 6.850 0.475 1.00 88.38 83 PRO A O 1
ATOM 637 N N . PRO A 1 84 ? -5.974 8.427 1.015 1.00 84.44 84 PRO A N 1
ATOM 638 C CA . PRO A 1 84 ? -6.731 9.527 0.432 1.00 84.44 84 PRO A CA 1
ATOM 639 C C . PRO A 1 84 ? -6.908 9.318 -1.075 1.00 84.44 84 PRO A C 1
ATOM 641 O O . PRO A 1 84 ? -6.048 8.720 -1.726 1.00 84.44 84 PRO A O 1
ATOM 644 N N . GLN A 1 85 ? -7.985 9.861 -1.646 1.00 79.69 85 GLN A N 1
ATOM 645 C CA . GLN A 1 85 ? -8.336 9.643 -3.055 1.00 79.69 85 GLN A CA 1
ATOM 646 C C . GLN A 1 85 ? -7.196 9.992 -4.027 1.00 79.69 85 GLN A C 1
ATOM 648 O O . GLN A 1 85 ? -6.894 9.210 -4.930 1.00 79.69 85 GLN A O 1
ATOM 653 N N . GLY A 1 86 ? -6.481 11.093 -3.777 1.00 82.75 86 GLY A N 1
ATOM 654 C CA . GLY A 1 86 ? -5.332 11.500 -4.594 1.00 82.75 86 GLY A CA 1
ATOM 655 C C . GLY A 1 86 ? -4.199 10.464 -4.650 1.00 82.75 86 GLY A C 1
ATOM 656 O O . GLY A 1 86 ? -3.435 10.434 -5.613 1.00 82.75 86 GLY A O 1
ATOM 657 N N . ALA A 1 87 ? -4.096 9.556 -3.668 1.00 86.81 87 ALA A N 1
ATOM 658 C CA . ALA A 1 87 ? -3.145 8.448 -3.734 1.00 86.81 87 ALA A CA 1
ATOM 659 C C . ALA A 1 87 ? -3.520 7.436 -4.829 1.00 86.81 87 ALA A C 1
ATOM 661 O O . ALA A 1 87 ? -2.630 6.941 -5.519 1.00 86.81 87 ALA A O 1
ATOM 662 N N . PHE A 1 88 ? -4.812 7.154 -5.021 1.00 84.88 88 PHE A N 1
ATOM 663 C CA . PHE A 1 88 ? -5.282 6.240 -6.067 1.00 84.88 88 PHE A CA 1
ATOM 664 C C . PHE A 1 88 ? -5.145 6.855 -7.463 1.00 84.88 88 PHE A C 1
ATOM 666 O O . PHE A 1 88 ? -4.737 6.171 -8.400 1.00 84.88 88 PHE A O 1
ATOM 673 N N . GLU A 1 89 ? -5.417 8.152 -7.603 1.00 84.69 89 GLU A N 1
ATOM 674 C CA . GLU A 1 89 ? -5.243 8.889 -8.865 1.00 84.69 89 GLU A CA 1
ATOM 675 C C . GLU A 1 89 ? -3.776 8.922 -9.311 1.00 84.69 89 GLU A C 1
ATOM 677 O O . GLU A 1 89 ? -3.460 8.698 -10.486 1.00 84.69 89 GLU A O 1
ATOM 682 N N . LEU A 1 90 ? -2.864 9.136 -8.358 1.00 88.38 90 LEU A N 1
ATOM 683 C CA . LEU A 1 90 ? -1.430 9.064 -8.609 1.00 88.38 90 LEU A CA 1
ATOM 684 C C . LEU A 1 90 ? -1.002 7.646 -9.008 1.00 88.38 90 LEU A C 1
ATOM 686 O O . LEU A 1 90 ? -0.280 7.482 -9.986 1.00 88.38 90 LEU A O 1
ATOM 690 N N . GLU A 1 91 ? -1.471 6.615 -8.300 1.00 90.50 91 GLU A N 1
ATOM 691 C CA . GLU A 1 91 ? -1.190 5.212 -8.635 1.00 90.50 91 GLU A CA 1
ATOM 692 C C . GLU A 1 91 ? -1.701 4.829 -10.031 1.00 90.50 91 GLU A C 1
ATOM 694 O O . GLU A 1 91 ? -1.033 4.093 -10.762 1.00 90.50 91 GLU A O 1
ATOM 699 N N . HIS A 1 92 ? -2.855 5.362 -10.433 1.00 86.12 92 HIS A N 1
ATOM 700 C CA . HIS A 1 92 ? -3.387 5.166 -11.772 1.00 86.12 92 HIS A CA 1
ATOM 701 C C . HIS A 1 92 ? -2.512 5.837 -12.841 1.00 86.12 92 HIS A C 1
ATOM 703 O O . HIS A 1 92 ? -2.151 5.211 -13.845 1.00 86.12 92 HIS A O 1
ATOM 709 N N . SER A 1 93 ? -2.128 7.090 -12.602 1.00 89.81 93 SER A N 1
ATOM 710 C CA . SER A 1 93 ? -1.231 7.838 -13.485 1.00 89.81 93 SER A CA 1
ATOM 711 C C . SER A 1 93 ? 0.118 7.123 -13.628 1.00 89.81 93 SER A C 1
ATOM 713 O O . SER A 1 93 ? 0.594 6.906 -14.746 1.00 89.81 93 SER A O 1
ATOM 715 N N . ASP A 1 94 ? 0.680 6.643 -12.515 1.00 93.06 94 ASP A N 1
ATOM 716 C CA . ASP A 1 94 ? 1.900 5.832 -12.479 1.00 93.06 94 ASP A CA 1
ATOM 717 C C . ASP A 1 94 ? 1.762 4.552 -13.320 1.00 93.06 94 ASP A C 1
ATOM 719 O O . ASP A 1 94 ? 2.706 4.159 -14.011 1.00 93.06 94 ASP A O 1
ATOM 723 N N . LEU A 1 95 ? 0.595 3.893 -13.298 1.00 92.06 95 LEU A N 1
ATOM 724 C CA . LEU A 1 95 ? 0.347 2.673 -14.072 1.00 92.06 95 LEU A CA 1
ATOM 725 C C . LEU A 1 95 ? 0.348 2.951 -15.577 1.00 92.06 95 LEU A C 1
ATOM 727 O O . LEU A 1 95 ? 0.947 2.187 -16.341 1.00 92.06 95 LEU A O 1
ATOM 731 N N . ILE A 1 96 ? -0.304 4.034 -16.008 1.00 91.56 96 ILE A N 1
ATOM 732 C CA . ILE A 1 96 ? -0.312 4.459 -17.414 1.00 91.56 96 ILE A CA 1
ATOM 733 C C . ILE A 1 96 ? 1.117 4.748 -17.873 1.00 91.56 96 ILE A C 1
ATOM 735 O O . ILE A 1 96 ? 1.568 4.178 -18.871 1.00 91.56 96 ILE A O 1
ATOM 739 N N . VAL A 1 97 ? 1.846 5.570 -17.117 1.00 94.38 97 VAL A N 1
ATOM 740 C CA . VAL A 1 97 ? 3.221 5.962 -17.446 1.00 94.38 97 VAL A CA 1
ATOM 741 C C . VAL A 1 97 ? 4.144 4.742 -17.480 1.00 94.38 97 VAL A C 1
ATOM 743 O O . VAL A 1 97 ? 4.932 4.585 -18.412 1.00 94.38 97 VAL A O 1
ATOM 746 N N . ALA A 1 98 ? 4.026 3.818 -16.523 1.00 95.31 98 ALA A N 1
ATOM 747 C CA . ALA A 1 98 ? 4.831 2.599 -16.513 1.00 95.31 98 ALA A CA 1
ATOM 748 C C . ALA A 1 98 ? 4.559 1.709 -17.739 1.00 95.31 98 ALA A C 1
ATOM 750 O O . ALA A 1 98 ? 5.501 1.166 -18.320 1.00 95.31 98 ALA A O 1
ATOM 751 N N . ARG A 1 99 ? 3.294 1.586 -18.170 1.00 94.75 99 ARG A N 1
ATOM 752 C CA . ARG A 1 99 ? 2.920 0.847 -19.391 1.00 94.75 99 ARG A CA 1
ATOM 753 C C . ARG A 1 99 ? 3.483 1.505 -20.650 1.00 94.75 99 ARG A C 1
ATOM 755 O O . ARG A 1 99 ? 4.033 0.800 -21.495 1.00 94.75 99 ARG A O 1
ATOM 762 N N . GLN A 1 100 ? 3.396 2.830 -20.755 1.00 94.69 100 GLN A N 1
ATOM 763 C CA . GLN A 1 100 ? 3.969 3.590 -21.870 1.00 94.69 100 GLN A CA 1
ATOM 764 C C . GLN A 1 100 ? 5.493 3.430 -21.935 1.00 94.69 100 GLN A C 1
ATOM 766 O O . GLN A 1 100 ? 6.034 3.099 -22.989 1.00 94.69 100 GLN A O 1
ATOM 771 N N . ASN A 1 101 ? 6.186 3.566 -20.803 1.00 95.94 101 ASN A N 1
ATOM 772 C CA . ASN A 1 101 ? 7.639 3.410 -20.741 1.00 95.94 101 ASN A CA 1
ATOM 773 C C . ASN A 1 101 ? 8.080 1.987 -21.094 1.00 95.94 101 ASN A C 1
ATOM 775 O O . ASN A 1 101 ? 9.038 1.806 -21.844 1.00 95.94 101 ASN A O 1
ATOM 779 N N . LEU A 1 102 ? 7.357 0.965 -20.624 1.00 95.19 102 LEU A N 1
ATOM 780 C CA . LEU A 1 102 ? 7.635 -0.417 -21.012 1.00 95.19 102 LEU A CA 1
ATOM 781 C C . LEU A 1 102 ? 7.453 -0.632 -22.523 1.00 95.19 102 LEU A C 1
ATOM 783 O O . LEU A 1 102 ? 8.259 -1.338 -23.132 1.00 95.19 102 LEU A O 1
ATOM 787 N N . ALA A 1 103 ? 6.433 -0.021 -23.135 1.00 94.62 103 ALA A N 1
ATOM 788 C CA . ALA A 1 103 ? 6.226 -0.081 -24.580 1.00 94.62 103 ALA A CA 1
ATOM 789 C C . ALA A 1 103 ? 7.381 0.580 -25.349 1.00 94.62 103 ALA A C 1
ATOM 791 O O . ALA A 1 103 ? 7.870 -0.014 -26.307 1.00 94.62 103 ALA A O 1
ATOM 792 N N . ILE A 1 104 ? 7.872 1.740 -24.890 1.00 94.12 104 ILE A N 1
ATOM 793 C CA . ILE A 1 104 ? 9.041 2.421 -25.474 1.00 94.12 104 ILE A CA 1
ATOM 794 C C . ILE A 1 104 ? 10.268 1.509 -25.426 1.00 94.12 104 ILE A C 1
ATOM 796 O O . ILE A 1 104 ? 10.848 1.234 -26.467 1.00 94.12 104 ILE A O 1
ATOM 800 N N . VAL A 1 105 ? 10.620 0.983 -24.247 1.00 93.31 105 VAL A N 1
ATOM 801 C CA . VAL A 1 105 ? 11.792 0.101 -24.077 1.00 93.31 105 VAL A CA 1
ATOM 802 C C . VAL A 1 105 ? 11.683 -1.167 -24.929 1.00 93.31 105 VAL A C 1
ATOM 804 O O . VAL A 1 105 ? 12.688 -1.685 -25.407 1.00 93.31 105 VAL A O 1
ATOM 807 N N . THR A 1 106 ? 10.468 -1.688 -25.109 1.00 91.75 106 THR A N 1
ATOM 808 C CA . THR A 1 106 ? 10.235 -2.903 -25.903 1.00 91.75 106 THR A CA 1
ATOM 809 C C . THR A 1 106 ? 10.343 -2.637 -27.405 1.00 91.75 106 THR A C 1
ATOM 811 O O . THR A 1 106 ? 10.832 -3.498 -28.134 1.00 91.75 106 THR A O 1
ATOM 814 N N . ALA A 1 107 ? 9.867 -1.480 -27.869 1.00 95.00 107 ALA A N 1
ATOM 815 C CA . ALA A 1 107 ? 9.881 -1.105 -29.280 1.00 95.00 107 ALA A CA 1
ATOM 816 C C . ALA A 1 107 ? 11.253 -0.585 -29.736 1.00 95.00 107 ALA A C 1
ATOM 818 O O . ALA A 1 107 ? 11.692 -0.915 -30.833 1.00 95.00 107 ALA A O 1
ATOM 819 N N . ASP A 1 108 ? 11.922 0.195 -28.887 1.00 94.75 108 ASP A N 1
ATOM 820 C CA . ASP A 1 108 ? 13.212 0.825 -29.159 1.00 94.75 108 ASP A CA 1
ATOM 821 C C . ASP A 1 108 ? 14.115 0.750 -27.910 1.00 94.75 108 ASP A C 1
ATOM 823 O O . ASP A 1 108 ? 14.095 1.637 -27.044 1.00 94.75 108 ASP A O 1
ATOM 827 N N . PRO A 1 109 ? 14.910 -0.329 -27.787 1.00 93.19 109 PRO A N 1
ATOM 828 C CA . PRO A 1 109 ? 15.823 -0.504 -26.664 1.00 93.19 109 PRO A CA 1
ATOM 829 C C . PRO A 1 109 ? 16.877 0.602 -26.547 1.00 93.19 109 PRO A C 1
ATOM 831 O O . PRO A 1 109 ? 17.267 0.927 -25.424 1.00 93.19 109 PRO A O 1
ATOM 834 N N . GLN A 1 110 ? 17.317 1.195 -27.665 1.00 94.69 110 GLN A N 1
ATOM 835 C CA . GLN A 1 110 ? 18.333 2.251 -27.651 1.00 94.69 110 GLN A CA 1
ATOM 836 C C . GLN A 1 110 ? 17.759 3.527 -27.041 1.00 94.69 110 GLN A C 1
ATOM 838 O O . GLN A 1 110 ? 18.316 4.052 -26.081 1.00 94.69 110 GLN A O 1
ATOM 843 N N . LYS A 1 111 ? 16.574 3.949 -27.491 1.00 93.62 111 LYS A N 1
ATOM 844 C CA . LYS A 1 111 ? 15.854 5.065 -26.864 1.00 93.62 111 LYS A CA 1
ATOM 845 C C . LYS A 1 111 ? 15.588 4.811 -25.381 1.00 93.62 111 LYS A C 1
ATOM 847 O O . LYS A 1 111 ? 15.665 5.728 -24.564 1.00 93.62 111 LYS A O 1
ATOM 852 N N . GLY A 1 112 ? 15.287 3.565 -25.013 1.00 92.31 112 GLY A N 1
ATOM 853 C CA . GLY A 1 112 ? 15.180 3.160 -23.615 1.00 92.31 112 GLY A CA 1
ATOM 854 C C . GLY A 1 112 ? 16.472 3.400 -22.824 1.00 92.31 112 GLY A C 1
ATOM 855 O O . GLY A 1 112 ? 16.419 3.944 -21.717 1.00 92.31 112 GLY A O 1
ATOM 856 N N . ALA A 1 113 ? 17.621 3.012 -23.385 1.00 94.12 113 ALA A N 1
ATOM 857 C CA . ALA A 1 113 ? 18.940 3.221 -22.789 1.00 94.12 113 ALA A CA 1
ATOM 858 C C . ALA A 1 113 ? 19.264 4.712 -22.624 1.00 94.12 113 ALA A C 1
ATOM 860 O O . ALA A 1 113 ? 19.699 5.115 -21.544 1.00 94.12 113 ALA A O 1
ATOM 861 N N . ASP A 1 114 ? 18.955 5.532 -23.626 1.00 95.12 114 ASP A N 1
ATOM 862 C CA . ASP A 1 114 ? 19.200 6.976 -23.590 1.00 95.12 114 ASP A CA 1
ATOM 863 C C . ASP A 1 114 ? 18.374 7.660 -22.485 1.00 95.12 114 ASP A C 1
ATOM 865 O O . ASP A 1 114 ? 18.880 8.485 -21.722 1.00 95.12 114 ASP A O 1
ATOM 869 N N . LEU A 1 115 ? 17.102 7.271 -22.334 1.00 94.50 115 LEU A N 1
ATOM 870 C CA . LEU A 1 115 ? 16.195 7.868 -21.349 1.00 94.50 115 LEU A CA 1
ATOM 871 C C . LEU A 1 115 ? 16.443 7.382 -19.912 1.00 94.50 115 LEU A C 1
ATOM 873 O O . LEU A 1 115 ? 16.316 8.162 -18.963 1.00 94.50 115 LEU A O 1
ATOM 877 N N . TRP A 1 116 ? 16.753 6.095 -19.723 1.00 96.12 116 TRP A N 1
ATOM 878 C CA . TRP A 1 116 ? 16.716 5.461 -18.395 1.00 96.12 116 TRP A CA 1
ATOM 879 C C . TRP A 1 116 ? 17.924 4.593 -18.042 1.00 96.12 116 TRP A C 1
ATOM 881 O O . TRP A 1 116 ? 17.988 4.103 -16.910 1.00 96.12 116 TRP A O 1
ATOM 891 N N . GLY A 1 117 ? 18.890 4.422 -18.945 1.00 89.56 117 GLY A N 1
ATOM 892 C CA . GLY A 1 117 ? 20.092 3.618 -18.702 1.00 89.56 117 GLY A CA 1
ATOM 893 C C . GLY A 1 117 ? 20.863 4.095 -17.471 1.00 89.56 117 GLY A C 1
ATOM 894 O O . GLY A 1 117 ? 21.159 3.304 -16.579 1.00 89.56 117 GLY A O 1
ATOM 895 N N . HIS A 1 118 ? 21.046 5.413 -17.328 1.00 91.94 118 HIS A N 1
ATOM 896 C CA . HIS A 1 118 ? 21.710 6.019 -16.164 1.00 91.94 118 HIS A CA 1
ATOM 897 C C . HIS A 1 118 ? 20.987 5.753 -14.828 1.00 91.94 118 HIS A C 1
ATOM 899 O O . HIS A 1 118 ? 21.602 5.795 -13.763 1.00 91.94 118 HIS A O 1
ATOM 905 N N . LYS A 1 119 ? 19.681 5.451 -14.856 1.00 91.25 119 LYS A N 1
ATOM 906 C CA . LYS A 1 119 ? 18.893 5.126 -13.656 1.00 91.25 119 LYS A CA 1
ATOM 907 C C . LYS A 1 119 ? 18.931 3.644 -13.298 1.00 91.25 119 LYS A C 1
ATOM 909 O O . LYS A 1 119 ? 18.337 3.270 -12.284 1.00 91.25 119 LYS A O 1
ATOM 914 N N . GLY A 1 120 ? 19.570 2.797 -14.108 1.00 91.19 120 GLY A N 1
ATOM 915 C CA . GLY A 1 120 ? 19.554 1.338 -13.955 1.00 91.19 120 GLY A CA 1
ATOM 916 C C . GLY A 1 120 ? 18.144 0.745 -13.996 1.00 91.19 120 GLY A C 1
ATOM 917 O O . GLY A 1 120 ? 17.907 -0.324 -13.453 1.00 91.19 120 GLY A O 1
ATOM 918 N N . TRP A 1 121 ? 17.159 1.453 -14.562 1.00 94.62 121 TRP A N 1
ATOM 919 C CA . TRP A 1 121 ? 15.755 1.010 -14.571 1.00 94.62 121 TRP A CA 1
ATOM 920 C C . TRP A 1 121 ? 15.486 -0.098 -15.587 1.00 94.62 121 TRP A C 1
ATOM 922 O O . TRP A 1 121 ? 14.463 -0.776 -15.492 1.00 94.62 121 TRP A O 1
ATOM 932 N N . LEU A 1 122 ? 16.401 -0.280 -16.538 1.00 94.81 122 LEU A N 1
ATOM 933 C CA . LEU A 1 122 ? 16.360 -1.348 -17.532 1.00 94.81 122 LEU A CA 1
ATOM 934 C C . LEU A 1 122 ? 16.892 -2.676 -16.983 1.00 94.81 122 LEU A C 1
ATOM 936 O O . LEU A 1 122 ? 16.591 -3.722 -17.551 1.00 94.81 122 LEU A O 1
ATOM 940 N N . ASP A 1 123 ? 17.630 -2.633 -15.871 1.00 93.88 123 ASP A N 1
ATOM 941 C CA . ASP A 1 123 ? 18.129 -3.821 -15.188 1.00 93.88 123 ASP A CA 1
ATOM 942 C C . ASP A 1 123 ? 16.995 -4.581 -14.506 1.00 93.88 123 ASP A C 1
ATOM 944 O O . ASP A 1 123 ? 15.927 -4.038 -14.205 1.00 93.88 123 ASP A O 1
ATOM 948 N N . ARG A 1 124 ? 17.243 -5.850 -14.183 1.00 95.25 124 ARG A N 1
ATOM 949 C CA . ARG A 1 124 ? 16.278 -6.676 -13.455 1.00 95.25 124 ARG A CA 1
ATOM 950 C C . ARG A 1 124 ? 15.955 -6.077 -12.087 1.00 95.25 124 ARG A C 1
ATOM 952 O O . ARG A 1 124 ? 16.832 -5.575 -11.386 1.00 95.25 124 ARG A O 1
ATOM 959 N N . HIS A 1 125 ? 14.691 -6.176 -11.696 1.00 95.31 125 HIS A N 1
ATOM 960 C CA . HIS A 1 125 ? 14.201 -5.701 -10.404 1.00 95.31 125 HIS A CA 1
ATOM 961 C C . HIS A 1 125 ? 13.420 -6.794 -9.695 1.00 95.31 125 HIS A C 1
ATOM 963 O O . HIS A 1 125 ? 12.628 -7.495 -10.320 1.00 95.31 125 HIS A O 1
ATOM 969 N N . ASP A 1 126 ? 13.601 -6.900 -8.388 1.00 95.69 126 ASP A N 1
ATOM 970 C CA . ASP A 1 126 ? 12.792 -7.759 -7.540 1.00 95.69 126 ASP A CA 1
ATOM 971 C C . ASP A 1 126 ? 11.582 -6.990 -7.023 1.00 95.69 126 ASP A C 1
ATOM 973 O O . ASP A 1 126 ? 11.702 -5.858 -6.553 1.00 95.69 126 ASP A O 1
ATOM 977 N N . LEU A 1 127 ? 10.415 -7.624 -7.100 1.00 96.56 127 LEU A N 1
ATOM 978 C CA . LEU A 1 127 ? 9.202 -7.210 -6.410 1.00 96.56 127 LEU A CA 1
ATOM 979 C C . LEU A 1 127 ? 8.968 -8.178 -5.252 1.00 96.56 127 LEU A C 1
ATOM 981 O O . LEU A 1 127 ? 8.805 -9.377 -5.473 1.00 96.56 127 LEU A O 1
ATOM 985 N N . AL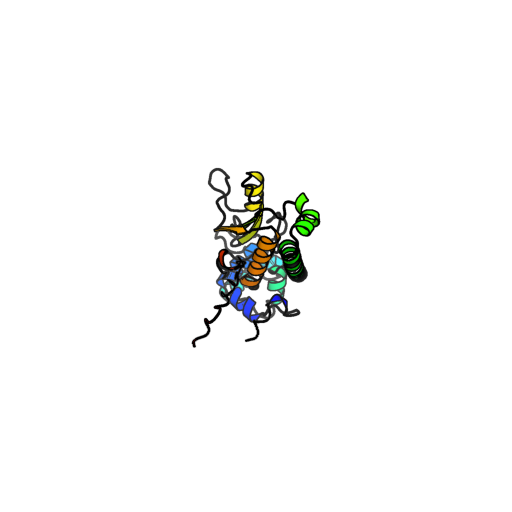A A 1 128 ? 8.945 -7.655 -4.031 1.00 96.06 128 ALA A N 1
ATOM 986 C CA . ALA A 1 128 ? 8.759 -8.422 -2.809 1.00 96.06 128 ALA A CA 1
ATOM 987 C C . ALA A 1 128 ? 7.489 -8.004 -2.063 1.00 96.06 128 ALA A C 1
ATOM 989 O O . ALA A 1 128 ? 7.197 -6.813 -1.937 1.00 96.06 128 ALA A O 1
ATOM 990 N N . ILE A 1 129 ? 6.769 -8.985 -1.520 1.00 96.50 129 ILE A N 1
ATOM 991 C CA . ILE A 1 129 ? 5.660 -8.787 -0.585 1.00 96.50 129 ILE A CA 1
ATOM 992 C C . ILE A 1 129 ? 6.200 -8.921 0.835 1.00 96.50 129 ILE A C 1
ATOM 994 O O . ILE A 1 129 ? 6.603 -10.002 1.263 1.00 96.50 129 ILE A O 1
ATOM 998 N N . VAL A 1 130 ? 6.222 -7.818 1.577 1.00 95.25 130 VAL A N 1
ATOM 999 C CA . VAL A 1 130 ? 6.831 -7.740 2.910 1.00 95.25 130 VAL A CA 1
ATOM 1000 C C . VAL A 1 130 ? 5.740 -7.638 3.968 1.00 95.25 130 VAL A C 1
ATOM 1002 O O . VAL A 1 130 ? 4.915 -6.729 3.908 1.00 95.25 130 VAL A O 1
ATOM 1005 N N . LYS A 1 131 ? 5.750 -8.549 4.949 1.00 95.25 131 LYS A N 1
ATOM 1006 C CA . LYS A 1 131 ? 4.927 -8.446 6.167 1.00 95.25 131 LYS A CA 1
ATOM 1007 C C . LYS A 1 131 ? 5.534 -7.401 7.096 1.00 95.25 131 LYS A C 1
ATOM 1009 O O . LYS A 1 131 ? 6.722 -7.500 7.401 1.00 95.25 131 LYS A O 1
ATOM 1014 N N . ILE A 1 132 ? 4.739 -6.437 7.547 1.00 93.38 132 ILE A N 1
ATOM 1015 C CA . ILE A 1 132 ? 5.211 -5.362 8.427 1.00 93.38 132 ILE A CA 1
ATOM 1016 C C . ILE A 1 132 ? 5.223 -5.836 9.881 1.00 93.38 132 ILE A C 1
ATOM 1018 O O . ILE A 1 132 ? 4.273 -6.451 10.360 1.00 93.38 132 ILE A O 1
ATOM 1022 N N . ALA A 1 133 ? 6.315 -5.565 10.594 1.00 90.88 133 ALA A N 1
ATOM 1023 C CA . ALA A 1 133 ? 6.448 -5.957 11.989 1.00 90.88 133 ALA A CA 1
ATOM 1024 C C . ALA A 1 133 ? 5.445 -5.208 12.877 1.00 90.88 133 ALA A C 1
ATOM 1026 O O . ALA A 1 133 ? 5.307 -3.989 12.788 1.00 90.88 133 ALA A O 1
ATOM 1027 N N . GLY A 1 134 ? 4.758 -5.944 13.755 1.00 88.31 134 GLY A N 1
ATOM 1028 C CA . GLY A 1 134 ? 3.809 -5.367 14.711 1.00 88.31 134 GLY A CA 1
ATOM 1029 C C . GLY A 1 134 ? 2.513 -4.828 14.095 1.00 88.31 134 GLY A C 1
ATOM 1030 O O . GLY A 1 134 ? 1.789 -4.108 14.775 1.00 88.31 134 GLY A O 1
ATOM 1031 N N . ALA A 1 135 ? 2.212 -5.152 12.833 1.00 89.88 135 ALA A N 1
ATOM 1032 C CA . ALA A 1 135 ? 0.964 -4.771 12.179 1.00 89.88 135 ALA A CA 1
ATOM 1033 C C . ALA A 1 135 ? 0.431 -5.916 11.295 1.00 89.88 135 ALA A C 1
ATOM 1035 O O . ALA A 1 135 ? 1.222 -6.637 10.685 1.00 89.88 135 ALA A O 1
ATOM 1036 N N . PRO A 1 136 ? -0.897 -6.085 11.160 1.00 91.38 136 PRO A N 1
ATOM 1037 C CA . PRO A 1 136 ? -1.513 -7.135 10.348 1.00 91.38 136 PRO A CA 1
ATOM 1038 C C . PRO A 1 136 ? -1.520 -6.777 8.850 1.00 91.38 136 PRO A C 1
ATOM 1040 O O . PRO A 1 136 ? -2.470 -7.088 8.135 1.00 91.38 136 PRO A O 1
ATOM 1043 N N . VAL A 1 137 ? -0.478 -6.098 8.361 1.00 93.81 137 VAL A N 1
ATOM 1044 C CA . VAL A 1 137 ? -0.424 -5.542 7.003 1.00 93.81 137 VAL A CA 1
ATOM 1045 C C . VAL A 1 137 ? 0.794 -6.019 6.219 1.00 93.81 137 VAL A C 1
ATOM 1047 O O . VAL A 1 137 ? 1.825 -6.417 6.772 1.00 93.81 137 VAL A O 1
ATOM 1050 N N . MET A 1 138 ? 0.675 -5.938 4.901 1.00 95.69 138 MET A N 1
ATOM 1051 C CA . MET A 1 138 ? 1.737 -6.180 3.936 1.00 95.69 138 MET A CA 1
ATOM 1052 C C . MET A 1 138 ? 1.953 -4.963 3.037 1.00 95.69 138 MET A C 1
ATOM 1054 O O . MET A 1 138 ? 1.060 -4.133 2.871 1.00 95.69 138 MET A O 1
ATOM 1058 N N . VAL A 1 139 ? 3.147 -4.875 2.445 1.00 95.19 139 VAL A N 1
ATOM 1059 C CA . VAL A 1 139 ? 3.509 -3.864 1.441 1.00 95.19 139 VAL A CA 1
ATOM 1060 C C . VAL A 1 139 ? 4.297 -4.512 0.302 1.00 95.19 139 VAL A C 1
ATOM 1062 O O . VAL A 1 139 ? 5.162 -5.357 0.535 1.00 95.19 139 VAL A O 1
ATOM 1065 N N . ALA A 1 140 ? 4.037 -4.079 -0.932 1.00 95.44 140 ALA A N 1
ATOM 1066 C CA . ALA A 1 140 ? 4.778 -4.477 -2.126 1.00 95.44 140 ALA A CA 1
ATOM 1067 C C . ALA A 1 140 ? 5.935 -3.505 -2.382 1.00 95.44 140 ALA A C 1
ATOM 1069 O O . ALA A 1 140 ? 5.730 -2.292 -2.505 1.00 95.44 140 ALA A O 1
ATOM 1070 N N . ARG A 1 141 ? 7.159 -4.024 -2.491 1.00 94.31 141 ARG A N 1
ATOM 1071 C CA . ARG A 1 141 ? 8.374 -3.215 -2.631 1.00 94.31 141 ARG A CA 1
ATOM 1072 C C . ARG A 1 141 ? 9.247 -3.675 -3.771 1.00 94.31 141 ARG A C 1
ATOM 1074 O O . ARG A 1 141 ? 9.377 -4.865 -4.014 1.00 94.31 141 ARG A O 1
ATOM 1081 N N . ILE A 1 142 ? 9.840 -2.695 -4.442 1.00 94.38 142 ILE A N 1
ATOM 1082 C CA . ILE A 1 142 ? 10.692 -2.901 -5.606 1.00 94.38 142 ILE A CA 1
ATOM 1083 C C . ILE A 1 142 ? 12.124 -2.548 -5.220 1.00 94.38 142 ILE A C 1
ATOM 1085 O O . ILE A 1 142 ? 12.357 -1.484 -4.643 1.00 94.38 142 ILE A O 1
ATOM 1089 N N . ALA A 1 143 ? 13.063 -3.418 -5.567 1.00 93.44 143 ALA A N 1
ATOM 1090 C CA . ALA A 1 143 ? 14.495 -3.179 -5.444 1.00 93.44 143 ALA A CA 1
ATOM 1091 C C . ALA A 1 143 ? 15.222 -3.677 -6.697 1.00 93.44 143 ALA A C 1
ATOM 1093 O O . ALA A 1 143 ? 14.696 -4.511 -7.433 1.00 93.44 143 ALA A O 1
ATOM 1094 N N . ARG A 1 144 ? 16.425 -3.161 -6.964 1.00 92.00 144 ARG A N 1
ATOM 1095 C CA . ARG A 1 144 ? 17.276 -3.703 -8.031 1.00 92.00 144 ARG A CA 1
ATOM 1096 C C . ARG A 1 144 ? 17.679 -5.137 -7.695 1.00 92.00 144 ARG A C 1
ATOM 1098 O O . ARG A 1 144 ? 17.954 -5.448 -6.537 1.00 92.00 144 ARG A O 1
ATOM 1105 N N . HIS A 1 145 ? 17.763 -5.991 -8.711 1.00 90.12 145 HIS A N 1
ATOM 1106 C CA . HIS A 1 145 ? 18.249 -7.365 -8.581 1.00 90.12 145 HIS A CA 1
ATOM 1107 C C . HIS A 1 145 ? 19.787 -7.413 -8.548 1.00 90.12 145 HIS A C 1
ATOM 1109 O O . HIS A 1 145 ? 20.419 -8.131 -9.318 1.00 90.12 145 HIS A O 1
ATOM 1115 N N . ASP A 1 146 ? 20.407 -6.614 -7.681 1.00 83.00 146 ASP A N 1
ATOM 1116 C CA . ASP A 1 146 ? 21.861 -6.613 -7.470 1.00 83.00 146 ASP A CA 1
ATOM 1117 C C . ASP A 1 146 ? 22.270 -7.393 -6.211 1.00 83.00 146 ASP A C 1
ATOM 1119 O O . ASP A 1 146 ? 23.456 -7.593 -5.957 1.00 83.00 146 ASP A O 1
ATOM 1123 N N . ARG A 1 147 ? 21.279 -7.859 -5.430 1.00 73.62 147 ARG A N 1
ATOM 1124 C CA . ARG A 1 147 ? 21.437 -8.589 -4.159 1.00 73.62 147 ARG A CA 1
ATOM 1125 C C . ARG A 1 147 ? 22.370 -7.895 -3.160 1.00 73.62 147 ARG A C 1
ATOM 1127 O O . ARG A 1 147 ? 22.849 -8.541 -2.231 1.00 73.62 147 ARG A O 1
ATOM 1134 N N . SER A 1 148 ? 22.601 -6.591 -3.304 1.00 85.81 148 SER A N 1
ATOM 1135 C CA . SER A 1 148 ? 23.403 -5.839 -2.348 1.00 85.81 148 SER A CA 1
ATOM 1136 C C . SER A 1 148 ? 22.713 -5.819 -0.983 1.0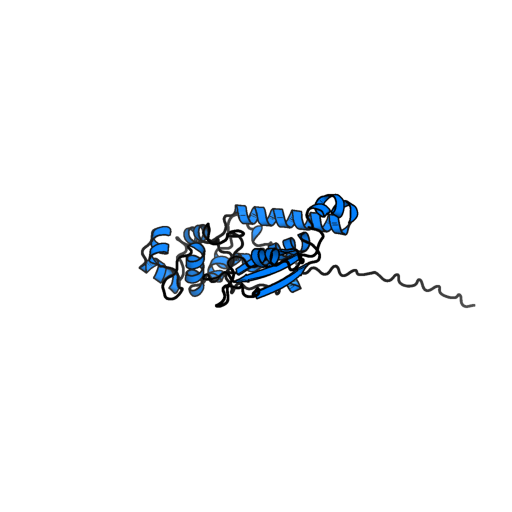0 85.81 148 SER A C 1
ATOM 1138 O O . SER A 1 148 ? 21.482 -5.751 -0.884 1.00 85.81 148 SER A O 1
ATOM 1140 N N . ALA A 1 149 ? 23.503 -5.836 0.095 1.00 84.44 149 ALA A N 1
ATOM 1141 C CA . ALA A 1 149 ? 22.970 -5.755 1.456 1.00 84.44 149 ALA A CA 1
ATOM 1142 C C . ALA A 1 149 ? 22.107 -4.493 1.651 1.00 84.44 149 ALA A C 1
ATOM 1144 O O . ALA A 1 149 ? 21.082 -4.529 2.330 1.00 84.44 149 ALA A O 1
ATOM 1145 N N . THR A 1 150 ? 22.478 -3.386 0.999 1.00 86.19 150 THR A N 1
ATOM 1146 C CA . THR A 1 150 ? 21.713 -2.134 1.003 1.00 86.19 150 THR A CA 1
ATOM 1147 C C . THR A 1 150 ? 20.378 -2.271 0.271 1.00 86.19 150 THR A C 1
ATOM 1149 O O . THR A 1 150 ? 19.351 -1.868 0.819 1.00 86.19 150 THR A O 1
ATOM 1152 N N . ALA A 1 151 ? 20.348 -2.868 -0.928 1.00 85.75 151 ALA A N 1
ATOM 1153 C CA . ALA A 1 151 ? 19.099 -3.098 -1.657 1.00 85.75 151 ALA A CA 1
ATOM 1154 C C . ALA A 1 151 ? 18.157 -4.023 -0.877 1.00 85.75 151 ALA A C 1
ATOM 1156 O O . ALA A 1 151 ? 16.974 -3.708 -0.733 1.00 85.75 151 ALA A O 1
ATOM 1157 N N . GLN A 1 152 ? 18.683 -5.104 -0.292 1.00 87.12 152 GLN A N 1
ATOM 1158 C CA . GLN A 1 152 ? 17.906 -6.007 0.560 1.00 87.12 152 GLN A CA 1
ATOM 1159 C C . GLN A 1 152 ? 17.365 -5.296 1.805 1.00 87.12 152 GLN A C 1
ATOM 1161 O O . GLN A 1 152 ? 16.179 -5.408 2.113 1.00 87.12 152 GLN A O 1
ATOM 1166 N N . ARG A 1 153 ? 18.194 -4.502 2.495 1.00 87.69 153 ARG A N 1
ATOM 1167 C CA . ARG A 1 153 ? 17.770 -3.724 3.669 1.00 87.69 153 ARG A CA 1
ATOM 1168 C C . ARG A 1 153 ? 16.654 -2.739 3.323 1.00 87.69 153 ARG A C 1
ATOM 1170 O O . ARG A 1 153 ? 15.671 -2.653 4.055 1.00 87.69 153 ARG A O 1
ATOM 1177 N N . ASN A 1 154 ? 16.788 -2.025 2.206 1.00 86.38 154 ASN A N 1
ATOM 1178 C CA . ASN A 1 154 ? 15.779 -1.080 1.727 1.00 86.38 154 ASN A CA 1
ATOM 1179 C C . ASN A 1 154 ? 14.478 -1.795 1.336 1.00 86.38 154 ASN A C 1
ATOM 1181 O O . ASN A 1 154 ? 13.388 -1.324 1.662 1.00 86.38 154 ASN A O 1
ATOM 1185 N N . MET A 1 155 ? 14.580 -2.959 0.690 1.00 90.44 155 MET A N 1
ATOM 1186 C CA . MET A 1 155 ? 13.428 -3.787 0.339 1.00 90.44 155 MET A CA 1
ATOM 1187 C C . MET A 1 155 ? 12.685 -4.266 1.590 1.00 90.44 155 MET A C 1
ATOM 1189 O O . MET A 1 155 ? 11.466 -4.147 1.651 1.00 90.44 155 MET A O 1
ATOM 1193 N N . LEU A 1 156 ? 13.394 -4.732 2.620 1.00 92.00 156 LEU A N 1
ATOM 1194 C CA . LEU A 1 156 ? 12.798 -5.364 3.804 1.00 92.00 156 LEU A CA 1
ATOM 1195 C C . LEU A 1 156 ? 12.507 -4.405 4.968 1.00 92.00 156 LEU A C 1
ATOM 1197 O O . LEU A 1 156 ? 11.976 -4.830 5.987 1.00 92.00 156 LEU A O 1
ATOM 1201 N N . GLN A 1 157 ? 12.806 -3.110 4.836 1.00 88.69 157 GLN A N 1
ATOM 1202 C CA . GLN A 1 157 ? 12.645 -2.110 5.900 1.00 88.69 157 GLN A CA 1
ATOM 1203 C C . GLN A 1 157 ? 11.283 -2.171 6.629 1.00 88.69 157 GLN A C 1
ATOM 1205 O O . GLN A 1 157 ? 10.235 -2.121 5.997 1.00 88.69 157 GLN A O 1
ATOM 1210 N N . GLY A 1 158 ? 11.263 -2.222 7.959 1.00 87.50 158 GLY A N 1
ATOM 1211 C CA . GLY A 1 158 ? 10.005 -2.340 8.721 1.00 87.50 158 GLY A CA 1
ATOM 1212 C C . GLY A 1 158 ? 9.348 -3.727 8.653 1.00 87.50 158 GLY A C 1
ATOM 1213 O O . GLY A 1 158 ? 8.287 -3.927 9.237 1.00 87.50 158 GLY A O 1
ATOM 1214 N N . GLY A 1 159 ? 9.973 -4.685 7.966 1.00 91.81 159 GLY A N 1
ATOM 1215 C CA . GLY A 1 159 ? 9.598 -6.089 8.001 1.00 91.81 159 GLY A CA 1
ATOM 1216 C C . GLY A 1 159 ? 9.999 -6.781 9.302 1.00 91.81 159 GLY A C 1
ATOM 1217 O O . GLY A 1 159 ? 10.675 -6.204 10.158 1.00 91.81 159 GLY A O 1
ATOM 1218 N N . LEU A 1 160 ? 9.576 -8.036 9.440 1.00 92.19 160 LEU A N 1
ATOM 1219 C CA . LEU A 1 160 ? 9.911 -8.883 10.585 1.00 92.19 160 LEU A CA 1
ATOM 1220 C C . LEU A 1 160 ? 11.420 -9.116 10.692 1.00 92.19 160 LEU A C 1
ATOM 1222 O O . LEU A 1 160 ? 12.122 -9.176 9.681 1.00 92.19 160 LEU A O 1
ATOM 1226 N N . LYS A 1 161 ? 11.897 -9.278 11.926 1.00 93.94 161 LYS A N 1
ATOM 1227 C CA . LYS A 1 161 ? 13.289 -9.598 12.229 1.00 93.94 161 LYS A CA 1
ATOM 1228 C C . LYS A 1 161 ? 13.389 -10.862 13.071 1.00 93.94 161 LYS A C 1
ATOM 1230 O O . LYS A 1 161 ? 12.464 -11.170 13.820 1.00 93.94 161 LYS A O 1
ATOM 1235 N N . ASP A 1 162 ? 14.497 -11.576 12.927 1.00 93.38 162 ASP A N 1
ATOM 1236 C CA . ASP A 1 162 ? 14.866 -12.670 13.819 1.00 93.38 162 ASP A CA 1
ATOM 1237 C C . ASP A 1 162 ? 15.371 -12.147 15.180 1.00 93.38 162 ASP A C 1
ATOM 1239 O O . ASP A 1 162 ? 15.458 -10.937 15.418 1.00 93.38 162 ASP A O 1
ATOM 1243 N N . ALA A 1 163 ? 15.724 -13.070 16.077 1.00 93.31 163 ALA A N 1
ATOM 1244 C CA . ALA A 1 163 ? 16.267 -12.746 17.397 1.00 93.31 163 ALA A CA 1
ATOM 1245 C C . ALA A 1 163 ? 17.608 -11.983 17.345 1.00 93.31 163 ALA A C 1
ATOM 1247 O O . ALA A 1 163 ? 17.967 -11.318 18.312 1.00 93.31 163 ALA A O 1
ATOM 1248 N N . HIS A 1 164 ? 18.325 -12.042 16.219 1.00 91.88 164 HIS A N 1
ATOM 1249 C CA . HIS A 1 164 ? 19.607 -11.368 16.002 1.00 91.88 164 HIS A CA 1
ATOM 1250 C C . HIS A 1 164 ? 19.440 -9.995 15.327 1.00 91.88 164 HIS A C 1
ATOM 1252 O O . HIS A 1 164 ? 20.418 -9.298 15.064 1.00 91.88 164 HIS A O 1
ATOM 1258 N N . GLY A 1 165 ? 18.202 -9.577 15.045 1.00 89.38 165 GLY A N 1
ATOM 1259 C CA . GLY A 1 165 ? 17.899 -8.298 14.409 1.00 89.38 165 GLY A CA 1
ATOM 1260 C C . GLY A 1 165 ? 18.049 -8.292 12.883 1.00 89.38 165 GLY A C 1
ATOM 1261 O O . GLY A 1 165 ? 17.952 -7.215 12.276 1.00 89.38 165 GLY A O 1
ATOM 1262 N N . HIS A 1 166 ? 18.240 -9.453 12.252 1.00 90.12 166 HIS A N 1
ATOM 1263 C CA . HIS A 1 166 ? 18.260 -9.607 10.800 1.00 90.12 166 HIS A CA 1
ATOM 1264 C C . HIS A 1 166 ? 16.844 -9.666 10.244 1.00 90.12 166 HIS A C 1
ATOM 1266 O O . HIS A 1 166 ? 15.960 -10.270 10.844 1.00 90.12 166 HIS A O 1
ATOM 1272 N N . TYR A 1 167 ? 16.616 -9.056 9.080 1.00 92.25 167 TYR A N 1
ATOM 1273 C CA . TYR A 1 167 ? 15.310 -9.140 8.432 1.00 92.25 167 TYR A CA 1
ATOM 1274 C C . TYR A 1 167 ? 15.006 -10.571 7.991 1.00 92.25 167 TYR A C 1
ATOM 1276 O O . TYR A 1 167 ? 15.829 -11.220 7.346 1.00 92.25 167 TYR A O 1
ATOM 1284 N N . LEU A 1 168 ? 13.792 -11.027 8.292 1.00 93.06 168 LEU A N 1
ATOM 1285 C CA . LEU A 1 168 ? 13.249 -12.254 7.728 1.00 93.06 168 LEU A CA 1
ATOM 1286 C C . LEU A 1 168 ? 12.982 -12.072 6.225 1.00 93.06 168 LEU A C 1
ATOM 1288 O O . LEU A 1 168 ? 12.718 -10.948 5.776 1.00 93.06 168 LEU A O 1
ATOM 1292 N N . PRO A 1 169 ? 13.026 -13.163 5.436 1.00 92.06 169 PRO A N 1
ATOM 1293 C CA . PRO A 1 169 ? 12.710 -13.102 4.017 1.00 92.06 169 PRO A CA 1
ATOM 1294 C C . PRO A 1 169 ? 11.283 -12.579 3.781 1.00 92.06 169 PRO A C 1
ATOM 1296 O O . PRO A 1 169 ? 10.402 -12.731 4.637 1.00 92.06 169 PRO A O 1
ATOM 1299 N N . PRO A 1 170 ? 11.032 -11.964 2.612 1.00 95.00 170 PRO A N 1
ATOM 1300 C CA . PRO A 1 170 ? 9.693 -11.520 2.258 1.00 95.00 170 PRO A CA 1
ATOM 1301 C C . PRO A 1 170 ? 8.748 -12.723 2.138 1.00 95.00 170 PRO A C 1
ATOM 1303 O O . PRO A 1 170 ? 9.177 -13.847 1.883 1.00 95.00 170 PRO A O 1
ATOM 1306 N N . ALA A 1 171 ? 7.445 -12.478 2.281 1.00 94.94 171 ALA A N 1
ATOM 1307 C CA . ALA A 1 171 ? 6.428 -13.516 2.122 1.00 94.94 171 ALA A CA 1
ATOM 1308 C C . ALA A 1 171 ? 6.396 -14.077 0.693 1.00 94.94 171 ALA A C 1
ATOM 1310 O O . ALA A 1 171 ? 6.054 -15.236 0.489 1.00 94.94 171 ALA A O 1
ATOM 1311 N N . GLU A 1 172 ? 6.743 -13.249 -0.291 1.00 95.88 172 GLU A N 1
ATOM 1312 C CA . GLU A 1 172 ? 6.913 -13.653 -1.681 1.00 95.88 172 GLU A CA 1
ATOM 1313 C C . GLU A 1 172 ? 7.892 -12.697 -2.365 1.00 95.88 172 GLU A C 1
ATOM 1315 O O . GLU A 1 172 ? 7.924 -11.511 -2.030 1.00 95.88 172 GLU A O 1
ATOM 1320 N N . ILE A 1 173 ? 8.679 -13.188 -3.319 1.00 95.62 173 ILE A N 1
ATOM 1321 C CA . ILE A 1 173 ? 9.577 -12.366 -4.133 1.00 95.62 173 ILE A CA 1
ATOM 1322 C C . ILE A 1 173 ? 9.647 -12.915 -5.552 1.00 95.62 173 ILE A C 1
ATOM 1324 O O . ILE A 1 173 ? 9.705 -14.127 -5.755 1.00 95.62 173 ILE A O 1
ATOM 1328 N N . LEU A 1 174 ? 9.643 -12.022 -6.539 1.00 96.25 174 LEU A N 1
ATOM 1329 C CA . LEU A 1 174 ? 9.805 -12.391 -7.939 1.00 96.25 174 LEU A CA 1
ATOM 1330 C C . LEU A 1 174 ? 10.622 -11.343 -8.690 1.00 96.25 174 LEU A C 1
ATOM 1332 O O . LEU A 1 174 ? 10.396 -10.142 -8.544 1.00 96.25 174 LEU A O 1
ATOM 1336 N N . THR A 1 175 ? 11.529 -11.817 -9.540 1.00 95.88 175 THR A N 1
ATOM 1337 C CA . THR A 1 175 ? 12.345 -10.969 -10.409 1.00 95.88 175 THR A CA 1
ATOM 1338 C C . THR A 1 175 ? 11.621 -10.655 -11.719 1.00 95.88 175 THR A C 1
ATOM 1340 O O . THR A 1 175 ? 11.182 -11.547 -12.453 1.00 95.88 175 THR A O 1
ATOM 1343 N N . PHE A 1 176 ? 11.557 -9.370 -12.040 1.00 95.25 176 PHE A N 1
ATOM 1344 C CA . PHE A 1 176 ? 10.997 -8.795 -13.255 1.00 95.25 176 PHE A CA 1
ATOM 1345 C C . PHE A 1 176 ? 12.114 -8.307 -14.186 1.00 95.25 176 PHE A C 1
ATOM 1347 O O . PHE A 1 176 ? 13.211 -7.983 -13.723 1.00 95.25 176 PHE A O 1
ATOM 1354 N N . PRO A 1 177 ? 11.861 -8.254 -15.508 1.00 94.50 177 PRO A N 1
ATOM 1355 C CA . PRO A 1 177 ? 12.887 -7.899 -16.485 1.00 94.50 177 PRO A CA 1
ATOM 1356 C C . PRO A 1 177 ? 13.407 -6.469 -16.326 1.00 94.50 177 PRO A C 1
ATOM 1358 O O . PRO A 1 177 ? 14.561 -6.233 -16.650 1.00 94.50 177 PRO A O 1
ATOM 1361 N N . ASN A 1 178 ? 12.576 -5.544 -15.839 1.00 95.12 178 ASN A N 1
ATOM 1362 C CA . ASN A 1 178 ? 12.930 -4.144 -15.622 1.00 95.12 178 ASN A CA 1
ATOM 1363 C C . ASN A 1 178 ? 12.047 -3.497 -14.537 1.00 95.12 178 ASN A C 1
ATOM 1365 O O . ASN A 1 178 ? 11.052 -4.085 -14.092 1.00 95.12 178 ASN A O 1
ATOM 1369 N N . TYR A 1 179 ? 12.394 -2.272 -14.132 1.00 96.31 179 TYR A N 1
ATOM 1370 C CA . TYR A 1 179 ? 11.662 -1.492 -13.128 1.00 96.31 179 TYR A CA 1
ATOM 1371 C C . TYR A 1 179 ? 10.200 -1.237 -13.523 1.00 96.31 179 TYR A C 1
ATOM 1373 O O . TYR A 1 179 ? 9.308 -1.292 -12.674 1.00 96.31 179 TYR A O 1
ATOM 1381 N N . PHE A 1 180 ? 9.931 -0.979 -14.807 1.00 96.88 180 PHE A N 1
ATOM 1382 C CA . PHE A 1 180 ? 8.580 -0.690 -15.295 1.00 96.88 180 PHE A CA 1
ATOM 1383 C C . PHE A 1 180 ? 7.666 -1.909 -15.171 1.00 96.88 180 PHE A C 1
ATOM 1385 O O . PHE A 1 180 ? 6.553 -1.788 -14.668 1.00 96.88 180 PHE A O 1
ATOM 1392 N N . ALA A 1 181 ? 8.154 -3.097 -15.532 1.00 96.31 181 ALA A N 1
ATOM 1393 C CA . ALA A 1 181 ? 7.424 -4.350 -15.370 1.00 96.31 181 ALA A CA 1
ATOM 1394 C C . ALA A 1 181 ? 7.129 -4.654 -13.891 1.00 96.31 181 ALA A C 1
ATOM 1396 O O . ALA A 1 181 ? 6.002 -5.020 -13.559 1.00 96.31 181 ALA A O 1
ATOM 1397 N N . ALA A 1 182 ? 8.102 -4.439 -12.997 1.00 96.75 182 ALA A N 1
ATOM 1398 C CA . ALA A 1 182 ? 7.886 -4.562 -11.553 1.00 96.75 182 ALA A CA 1
ATOM 1399 C C . ALA A 1 182 ? 6.865 -3.532 -11.031 1.00 96.75 182 ALA A C 1
ATOM 1401 O O . ALA A 1 182 ? 6.047 -3.844 -10.167 1.00 96.75 182 ALA A O 1
ATOM 1402 N N . THR A 1 183 ? 6.888 -2.308 -11.566 1.00 96.62 183 THR A N 1
ATOM 1403 C CA . THR A 1 183 ? 5.961 -1.229 -11.194 1.00 96.62 183 THR A CA 1
ATOM 1404 C C . THR A 1 183 ? 4.533 -1.536 -11.624 1.00 96.62 183 THR A C 1
ATOM 1406 O O . THR A 1 183 ? 3.627 -1.390 -10.808 1.00 96.62 183 THR A O 1
ATOM 1409 N N . ILE A 1 184 ? 4.336 -2.019 -12.854 1.00 96.25 184 ILE A N 1
ATOM 1410 C CA . ILE A 1 184 ? 3.029 -2.471 -13.348 1.00 96.25 184 ILE A CA 1
ATOM 1411 C C . ILE A 1 184 ? 2.490 -3.581 -12.446 1.00 96.25 184 ILE A C 1
ATOM 1413 O O . ILE A 1 184 ? 1.380 -3.454 -11.943 1.00 96.25 184 ILE A O 1
ATOM 1417 N N . ALA A 1 185 ? 3.294 -4.614 -12.170 1.00 96.31 185 ALA A N 1
ATOM 1418 C CA . ALA A 1 185 ? 2.882 -5.718 -11.306 1.00 96.31 185 ALA A CA 1
ATOM 1419 C C . ALA A 1 185 ? 2.524 -5.246 -9.891 1.00 96.31 185 ALA A C 1
ATOM 1421 O O . ALA A 1 185 ? 1.501 -5.652 -9.349 1.00 96.31 185 ALA A O 1
ATOM 1422 N N . ARG A 1 186 ? 3.320 -4.342 -9.300 1.00 96.19 186 ARG A N 1
ATOM 1423 C CA . ARG A 1 186 ? 2.993 -3.731 -8.006 1.00 96.19 186 ARG A CA 1
ATOM 1424 C C . ARG A 1 186 ? 1.625 -3.059 -8.047 1.00 96.19 186 ARG A C 1
ATOM 1426 O O . ARG A 1 186 ? 0.840 -3.299 -7.145 1.00 96.19 186 ARG A O 1
ATOM 1433 N N . LEU A 1 187 ? 1.362 -2.217 -9.043 1.00 94.31 187 LEU A N 1
ATOM 1434 C CA . LEU A 1 187 ? 0.119 -1.446 -9.135 1.00 94.31 187 LEU A CA 1
ATOM 1435 C C . LEU A 1 187 ? -1.098 -2.345 -9.409 1.00 94.31 187 LEU A C 1
ATOM 1437 O O . LEU A 1 187 ? -2.130 -2.148 -8.781 1.00 94.31 187 LEU A O 1
ATOM 1441 N N . GLU A 1 188 ? -0.954 -3.384 -10.237 1.00 92.88 188 GLU A N 1
ATOM 1442 C CA . GLU A 1 188 ? -1.997 -4.403 -10.446 1.00 92.88 188 GLU A CA 1
ATOM 1443 C C . GLU A 1 188 ? -2.296 -5.192 -9.154 1.00 92.88 188 GLU A C 1
ATOM 1445 O O . GLU A 1 188 ? -3.450 -5.506 -8.880 1.00 92.88 188 GLU A O 1
ATOM 1450 N N . ILE A 1 189 ? -1.293 -5.449 -8.302 1.00 94.44 189 ILE A N 1
ATOM 1451 C CA . ILE A 1 189 ? -1.531 -6.019 -6.963 1.00 94.44 189 ILE A CA 1
ATOM 1452 C C . ILE A 1 189 ? -2.353 -5.058 -6.106 1.00 94.44 189 ILE A C 1
ATOM 1454 O O . ILE A 1 189 ? -3.276 -5.508 -5.437 1.00 94.44 189 ILE A O 1
ATOM 1458 N N . LEU A 1 190 ? -2.022 -3.758 -6.099 1.00 92.94 190 LEU A N 1
ATOM 1459 C CA . LEU A 1 190 ? -2.750 -2.769 -5.288 1.00 92.94 190 LEU A CA 1
ATOM 1460 C C . LEU A 1 190 ? -4.218 -2.646 -5.712 1.00 92.94 190 LEU A C 1
ATOM 1462 O O . LEU A 1 190 ? -5.068 -2.395 -4.860 1.00 92.94 190 LEU A O 1
ATOM 1466 N N . GLU A 1 191 ? -4.498 -2.863 -6.996 1.00 87.56 191 GLU A N 1
ATOM 1467 C CA . GLU A 1 191 ? -5.849 -2.964 -7.543 1.00 87.56 191 GLU A CA 1
ATOM 1468 C C . GLU A 1 191 ? -6.570 -4.232 -7.056 1.00 87.56 191 GLU A C 1
ATOM 1470 O O . GLU A 1 191 ? -7.682 -4.132 -6.541 1.00 87.56 191 GLU A O 1
ATOM 1475 N N . ASP A 1 192 ? -5.922 -5.402 -7.119 1.00 88.31 192 ASP A N 1
ATOM 1476 C CA . ASP A 1 192 ? -6.500 -6.669 -6.639 1.00 88.31 192 ASP A CA 1
ATOM 1477 C C . ASP A 1 192 ? -6.828 -6.624 -5.128 1.00 88.31 192 ASP A C 1
ATOM 1479 O O . ASP A 1 192 ? -7.828 -7.193 -4.689 1.00 88.31 192 ASP A O 1
ATOM 1483 N N . VAL A 1 193 ? -6.025 -5.917 -4.321 1.00 90.44 193 VAL A N 1
ATOM 1484 C CA . VAL A 1 193 ? -6.243 -5.779 -2.865 1.00 90.44 193 VAL A CA 1
ATOM 1485 C C . VAL A 1 193 ? -6.981 -4.498 -2.466 1.00 90.44 193 VAL A C 1
ATOM 1487 O O . VAL A 1 193 ? -7.015 -4.167 -1.279 1.00 90.44 193 VAL A O 1
ATOM 1490 N N . TYR A 1 194 ? -7.566 -3.765 -3.418 1.00 86.81 194 TYR A N 1
ATOM 1491 C CA . TYR A 1 194 ? -8.149 -2.434 -3.202 1.00 86.81 194 TYR A CA 1
ATOM 1492 C C . TYR A 1 194 ? -9.078 -2.320 -1.973 1.00 86.81 194 TYR A C 1
ATOM 1494 O O . TYR A 1 194 ? -8.906 -1.373 -1.194 1.00 86.81 194 TYR A O 1
ATOM 1502 N N . PRO A 1 195 ? -10.002 -3.270 -1.710 1.00 84.25 195 PRO A N 1
ATOM 1503 C CA . PRO A 1 195 ? -10.891 -3.192 -0.546 1.00 84.25 195 PRO A CA 1
ATOM 1504 C C . PRO A 1 195 ? -10.174 -3.353 0.803 1.00 84.25 195 PRO A C 1
ATOM 1506 O O . PRO A 1 195 ? -10.669 -2.919 1.839 1.00 84.25 195 PRO A O 1
ATOM 1509 N N . PHE A 1 196 ? -8.988 -3.962 0.801 1.00 89.12 196 PHE A N 1
ATOM 1510 C CA . PHE A 1 196 ? -8.198 -4.285 1.991 1.00 89.12 196 PHE A CA 1
ATOM 1511 C C . PHE A 1 196 ? -7.099 -3.254 2.268 1.00 89.12 196 PHE A C 1
ATOM 1513 O O . PHE A 1 196 ? -6.247 -3.473 3.133 1.00 89.12 196 PHE A O 1
ATOM 1520 N N . ARG A 1 197 ? -7.080 -2.153 1.508 1.00 90.69 197 ARG A N 1
ATOM 1521 C CA . ARG A 1 197 ? -6.095 -1.076 1.619 1.00 90.69 197 ARG A CA 1
ATOM 1522 C C . ARG A 1 197 ? -6.256 -0.318 2.925 1.00 90.69 197 ARG A C 1
ATOM 1524 O O . ARG A 1 197 ? -7.361 0.083 3.279 1.00 90.69 197 ARG A O 1
ATOM 1531 N N . VAL A 1 198 ? -5.130 -0.076 3.587 1.00 91.94 198 VAL A N 1
ATOM 1532 C CA . VAL A 1 198 ? -5.071 0.677 4.840 1.00 91.94 198 VAL A CA 1
ATOM 1533 C C . VAL A 1 198 ? -3.980 1.734 4.729 1.00 91.94 198 VAL A C 1
ATOM 1535 O O . VAL A 1 198 ? -2.854 1.440 4.328 1.00 91.94 198 VAL A O 1
ATOM 1538 N N . GLN A 1 199 ? -4.319 2.964 5.090 1.00 92.06 199 GLN A N 1
ATOM 1539 C CA . GLN A 1 199 ? -3.385 4.056 5.274 1.00 92.06 199 GLN A CA 1
ATOM 1540 C C . GLN A 1 199 ? -2.640 3.843 6.587 1.00 92.06 199 GLN A C 1
ATOM 1542 O O . GLN A 1 199 ? -3.221 3.906 7.664 1.00 92.06 199 GLN A O 1
ATOM 1547 N N . MET A 1 200 ? -1.337 3.595 6.506 1.00 91.88 200 MET A N 1
ATOM 1548 C CA . MET A 1 200 ? -0.504 3.509 7.703 1.00 91.88 200 MET A CA 1
ATOM 1549 C C . MET A 1 200 ? -0.238 4.908 8.277 1.00 91.88 200 MET A C 1
ATOM 1551 O O . MET A 1 200 ? -0.075 5.854 7.496 1.00 91.88 200 MET A O 1
ATOM 1555 N N . PRO A 1 201 ? -0.116 5.048 9.609 1.00 87.88 201 PRO A N 1
ATOM 1556 C CA . PRO A 1 201 ? 0.205 6.325 10.216 1.00 87.88 201 PRO A CA 1
ATOM 1557 C C . PRO A 1 201 ? 1.596 6.788 9.798 1.00 87.88 201 PRO A C 1
ATOM 1559 O O . PRO A 1 201 ? 2.497 5.983 9.518 1.00 87.88 201 PRO A O 1
ATOM 1562 N N . GLU A 1 202 ? 1.772 8.105 9.782 1.00 82.69 202 GLU A N 1
ATOM 1563 C CA . GLU A 1 202 ? 3.049 8.722 9.460 1.00 82.69 202 GLU A CA 1
ATOM 1564 C C . GLU A 1 202 ? 4.166 8.193 10.376 1.00 82.69 202 GLU A C 1
ATOM 1566 O O . GLU A 1 202 ? 3.961 7.881 11.551 1.00 82.69 202 GLU A O 1
ATOM 1571 N N . GLY A 1 203 ? 5.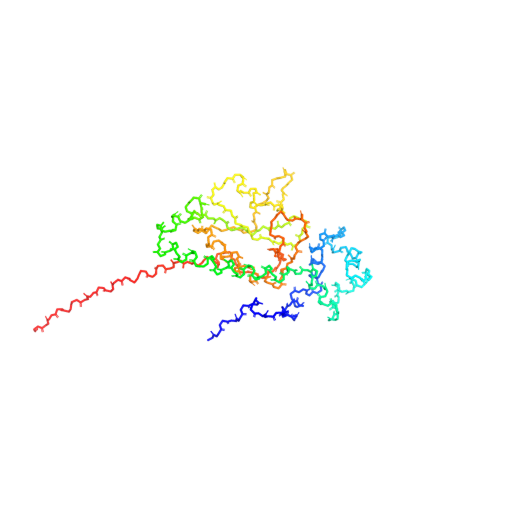354 7.988 9.809 1.00 78.38 203 GLY A N 1
ATOM 1572 C CA . GLY A 1 203 ? 6.510 7.461 10.535 1.00 78.38 203 GLY A CA 1
ATOM 1573 C C . GLY A 1 203 ? 6.496 5.949 10.808 1.00 78.38 203 GLY A C 1
ATOM 1574 O O . GLY A 1 203 ? 7.561 5.390 11.069 1.00 78.38 203 GLY A O 1
ATOM 1575 N N . LYS A 1 204 ? 5.361 5.236 10.684 1.00 80.56 204 LYS A N 1
ATOM 1576 C CA . LYS A 1 204 ? 5.357 3.757 10.789 1.00 80.56 204 LYS A CA 1
ATOM 1577 C C . LYS A 1 204 ? 6.022 3.087 9.595 1.00 80.56 204 LYS A C 1
ATOM 1579 O O . LYS A 1 204 ? 6.690 2.067 9.747 1.00 80.56 204 LYS A O 1
ATOM 1584 N N . LEU A 1 205 ? 5.837 3.661 8.411 1.00 79.75 205 LEU A N 1
ATOM 1585 C CA . LEU A 1 205 ? 6.522 3.250 7.196 1.00 79.75 205 LEU A CA 1
ATOM 1586 C C . LEU A 1 205 ? 7.284 4.444 6.635 1.00 79.75 205 LEU A C 1
ATOM 1588 O O . LEU A 1 205 ? 6.700 5.483 6.352 1.00 79.75 205 LEU A O 1
ATOM 1592 N N . SER A 1 206 ? 8.585 4.263 6.414 1.00 70.88 206 SER A N 1
ATOM 1593 C CA . SER A 1 206 ? 9.441 5.250 5.742 1.00 70.88 206 SER A CA 1
ATOM 1594 C C . SER A 1 206 ? 8.955 5.584 4.328 1.00 70.88 206 SER A C 1
ATOM 1596 O O . SER A 1 206 ? 9.203 6.676 3.826 1.00 70.88 206 SER A O 1
ATOM 1598 N N . ARG A 1 207 ? 8.310 4.618 3.657 1.00 70.19 207 ARG A N 1
ATOM 1599 C CA . ARG A 1 207 ? 7.773 4.719 2.297 1.00 70.19 207 ARG A CA 1
ATOM 1600 C C . ARG A 1 207 ? 6.565 3.807 2.134 1.00 70.19 207 ARG A C 1
ATOM 1602 O O . ARG A 1 207 ? 6.553 2.688 2.646 1.00 70.19 207 ARG A O 1
ATOM 1609 N N . GLY A 1 208 ? 5.599 4.259 1.336 1.00 75.44 208 GLY A N 1
ATOM 1610 C CA . GLY A 1 208 ? 4.440 3.450 0.958 1.00 75.44 208 GLY A CA 1
ATOM 1611 C C . GLY A 1 208 ? 3.407 3.291 2.072 1.00 75.44 208 GLY A C 1
ATOM 1612 O O . GLY A 1 208 ? 2.763 2.252 2.129 1.00 75.44 208 GLY A O 1
ATOM 1613 N N . GLY A 1 209 ? 3.241 4.303 2.933 1.00 79.81 209 GLY A N 1
ATOM 1614 C CA . GLY A 1 209 ? 2.190 4.320 3.961 1.00 79.81 209 GLY A CA 1
ATOM 1615 C C . GLY A 1 209 ? 0.785 4.149 3.381 1.00 79.81 209 GLY A C 1
ATOM 1616 O O . GLY A 1 209 ? -0.003 3.373 3.907 1.00 79.81 209 GLY A O 1
ATOM 1617 N N . SER A 1 210 ? 0.526 4.767 2.226 1.00 85.50 210 SER A N 1
ATOM 1618 C CA . SER A 1 210 ? -0.705 4.586 1.448 1.00 85.50 210 SER A CA 1
ATOM 1619 C C . SER A 1 210 ? -0.772 3.258 0.694 1.00 85.50 210 SER A C 1
ATOM 1621 O O . SER A 1 210 ? -1.822 2.920 0.162 1.00 85.50 210 SER A O 1
ATOM 1623 N N . LYS A 1 211 ? 0.340 2.509 0.632 1.00 91.81 211 LYS A N 1
ATOM 1624 C CA . LYS A 1 211 ? 0.517 1.302 -0.190 1.00 91.81 211 LYS A CA 1
ATOM 1625 C C . LYS A 1 211 ? 0.361 -0.008 0.584 1.00 91.81 211 LYS A C 1
ATOM 1627 O O . LYS A 1 211 ? 0.677 -1.065 0.036 1.00 91.81 211 LYS A O 1
ATOM 1632 N N . ALA A 1 212 ? -0.097 0.056 1.832 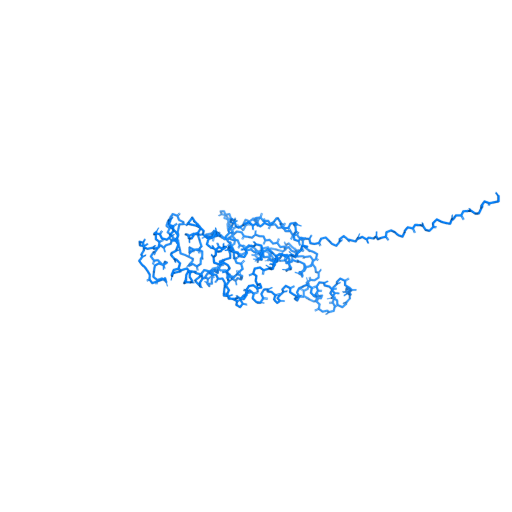1.00 94.56 212 ALA A N 1
ATOM 1633 C CA . ALA A 1 212 ? -0.302 -1.110 2.677 1.00 94.56 212 ALA A CA 1
ATOM 1634 C C . ALA A 1 212 ? -1.702 -1.714 2.501 1.00 94.56 212 ALA A C 1
ATOM 1636 O O . ALA A 1 212 ? -2.658 -1.038 2.114 1.00 94.56 212 ALA A O 1
ATOM 1637 N N . TRP A 1 213 ? -1.819 -3.006 2.787 1.00 94.19 213 TRP A N 1
ATOM 1638 C CA . TRP A 1 213 ? -3.092 -3.727 2.818 1.00 94.19 213 TRP A CA 1
ATOM 1639 C C . TRP A 1 213 ? -3.056 -4.837 3.869 1.00 94.19 213 TRP A C 1
ATOM 1641 O O . TRP A 1 213 ? -1.973 -5.262 4.274 1.00 94.19 213 TRP A O 1
ATOM 1651 N N . LEU A 1 214 ? -4.217 -5.323 4.313 1.00 92.88 214 LEU A N 1
ATOM 1652 C CA . LEU A 1 214 ? -4.287 -6.421 5.285 1.00 92.88 214 LEU A CA 1
ATOM 1653 C C . LEU A 1 214 ? -3.630 -7.702 4.753 1.00 92.88 214 LEU A C 1
ATOM 1655 O O . LEU A 1 214 ? -3.845 -8.096 3.612 1.00 92.88 214 LEU A O 1
ATOM 1659 N N . ALA A 1 215 ? -2.874 -8.399 5.598 1.00 92.69 215 ALA A N 1
ATOM 1660 C CA . ALA A 1 215 ? -2.119 -9.600 5.224 1.00 92.69 215 ALA A CA 1
ATOM 1661 C C . ALA A 1 215 ? -2.970 -10.736 4.622 1.00 92.69 215 ALA A C 1
ATOM 1663 O O . ALA A 1 215 ? -2.453 -11.562 3.872 1.00 92.69 215 ALA A O 1
ATOM 1664 N N . GLU A 1 216 ? -4.254 -10.778 4.958 1.00 89.00 216 GLU A N 1
ATOM 1665 C CA . GLU A 1 216 ? -5.230 -11.770 4.505 1.00 89.00 216 GLU A CA 1
ATOM 1666 C C . GLU A 1 216 ? -5.969 -11.389 3.215 1.00 89.00 216 GLU A C 1
ATOM 1668 O O . GLU A 1 216 ? -6.830 -12.143 2.764 1.00 89.00 216 GLU A O 1
ATOM 1673 N N . ALA A 1 217 ? -5.659 -10.232 2.620 1.00 89.81 217 ALA A N 1
ATOM 1674 C CA . ALA A 1 217 ? -6.317 -9.798 1.396 1.00 89.81 217 ALA A CA 1
ATOM 1675 C C . ALA A 1 217 ? -6.172 -10.861 0.289 1.00 89.81 217 ALA A C 1
ATOM 1677 O O . ALA A 1 217 ? -5.055 -11.338 0.040 1.00 89.81 217 ALA A O 1
ATOM 1678 N N . PRO A 1 218 ? -7.269 -11.211 -0.407 1.00 86.62 218 PRO A N 1
ATOM 1679 C CA . PRO A 1 218 ? -7.208 -12.118 -1.534 1.00 86.62 218 PRO A CA 1
ATOM 1680 C C . PRO A 1 218 ? -6.371 -11.464 -2.632 1.00 86.62 218 PRO A C 1
ATOM 1682 O O . PRO A 1 218 ? -6.664 -10.366 -3.095 1.00 86.62 218 PRO A O 1
ATOM 1685 N N . ARG A 1 219 ? -5.303 -12.141 -3.041 1.00 89.69 219 ARG A N 1
ATOM 1686 C CA . ARG A 1 219 ? -4.447 -11.709 -4.143 1.00 89.69 219 ARG A CA 1
ATOM 1687 C C . ARG A 1 219 ? -3.973 -12.913 -4.929 1.00 89.69 219 ARG A C 1
ATOM 1689 O O . ARG A 1 219 ? -3.775 -13.995 -4.374 1.00 89.69 219 ARG A O 1
ATOM 1696 N N . LYS A 1 220 ? -3.712 -12.705 -6.212 1.00 91.62 220 LYS A N 1
ATOM 1697 C CA . LYS A 1 220 ? -3.044 -13.712 -7.036 1.00 91.62 220 LYS A CA 1
ATOM 1698 C C . LYS A 1 220 ? -1.562 -13.846 -6.609 1.00 91.62 220 LYS A C 1
ATOM 1700 O O . LYS A 1 220 ? -1.009 -12.903 -6.020 1.00 91.62 220 LYS A O 1
ATOM 1705 N N . PRO A 1 221 ? -0.897 -14.984 -6.880 1.00 92.19 221 PRO A N 1
ATOM 1706 C CA . PRO A 1 221 ? 0.556 -15.120 -6.712 1.00 92.19 221 PRO A CA 1
ATOM 1707 C C . PRO A 1 221 ? 1.334 -14.115 -7.580 1.00 92.19 221 PRO A C 1
ATOM 1709 O O . PRO A 1 221 ? 0.878 -13.762 -8.663 1.00 92.19 221 PRO A O 1
ATOM 1712 N N . LEU A 1 222 ? 2.538 -13.688 -7.180 1.00 93.31 222 LEU A N 1
ATOM 1713 C CA . LEU A 1 222 ? 3.364 -12.731 -7.940 1.00 93.31 222 LEU A CA 1
ATOM 1714 C C . LEU A 1 222 ? 3.613 -13.177 -9.387 1.00 93.31 222 LEU A C 1
ATOM 1716 O O . LEU A 1 222 ? 3.703 -12.346 -10.294 1.00 93.31 222 LEU A O 1
ATOM 1720 N N . SER A 1 223 ? 3.706 -14.487 -9.614 1.00 91.75 223 SER A N 1
ATOM 1721 C CA . SER A 1 223 ? 3.924 -15.066 -10.940 1.00 91.75 223 SER A CA 1
ATOM 1722 C C . SER A 1 223 ? 2.816 -14.730 -11.941 1.00 91.75 223 SER A C 1
ATOM 1724 O O . SER A 1 223 ? 3.116 -14.614 -13.128 1.00 91.75 223 SER A O 1
ATOM 1726 N N . SER A 1 224 ? 1.572 -14.503 -11.502 1.00 90.75 224 SER A N 1
ATOM 1727 C CA . SER A 1 224 ? 0.467 -14.166 -12.410 1.00 90.75 224 SER A CA 1
ATOM 1728 C C . SER A 1 224 ? 0.556 -12.748 -12.974 1.00 90.75 224 SER A C 1
ATOM 1730 O O . SER A 1 224 ? 0.025 -12.491 -14.049 1.00 90.75 224 SER A O 1
ATOM 1732 N N . TYR A 1 225 ? 1.233 -11.830 -12.276 1.00 89.19 225 TYR A N 1
ATOM 1733 C CA . TYR A 1 225 ? 1.427 -10.445 -12.733 1.00 89.19 225 TYR A CA 1
ATOM 1734 C C . TYR A 1 225 ? 2.616 -10.311 -13.686 1.00 89.19 225 TYR A C 1
ATOM 1736 O O . TYR A 1 225 ? 2.839 -9.270 -14.307 1.00 89.19 225 TYR A O 1
ATOM 1744 N N . ARG A 1 226 ? 3.402 -11.379 -13.844 1.00 83.19 226 ARG A N 1
ATOM 1745 C CA . ARG A 1 226 ? 4.441 -11.437 -14.860 1.00 83.19 226 ARG A CA 1
ATOM 1746 C C . ARG A 1 226 ? 3.773 -11.655 -16.214 1.00 83.19 226 ARG A C 1
ATOM 1748 O O . ARG A 1 226 ? 3.553 -12.787 -16.638 1.00 83.19 226 ARG A O 1
ATOM 1755 N N . ARG A 1 227 ? 3.479 -10.568 -16.933 1.00 68.94 227 ARG A N 1
ATOM 1756 C CA . ARG A 1 227 ? 3.092 -10.666 -18.346 1.00 68.94 227 ARG A CA 1
ATOM 1757 C C . ARG A 1 227 ? 4.266 -11.263 -19.115 1.00 68.94 227 ARG A C 1
ATOM 1759 O O . ARG A 1 227 ? 5.262 -10.590 -19.368 1.00 68.94 227 ARG A O 1
ATOM 1766 N N . ASN A 1 228 ? 4.172 -12.548 -19.444 1.00 50.06 228 ASN A N 1
ATOM 1767 C CA . ASN A 1 228 ? 5.124 -13.185 -20.339 1.00 50.06 228 ASN A CA 1
ATOM 1768 C C . ASN A 1 228 ? 5.027 -12.476 -21.694 1.00 50.06 228 ASN A C 1
ATOM 1770 O O . ASN A 1 228 ? 3.952 -12.519 -22.303 1.00 50.06 228 ASN A O 1
ATOM 1774 N N . PRO A 1 229 ? 6.113 -11.895 -22.230 1.00 41.31 229 PRO A N 1
ATOM 1775 C CA . PRO A 1 229 ? 6.189 -11.671 -23.656 1.00 41.31 229 PRO A CA 1
ATOM 1776 C C . PRO A 1 229 ? 6.279 -13.063 -24.283 1.00 41.31 229 PRO A C 1
ATOM 1778 O O . PRO A 1 229 ? 7.363 -13.574 -24.557 1.00 41.31 229 PRO A O 1
ATOM 1781 N N . ARG A 1 230 ? 5.140 -13.740 -24.476 1.00 35.41 230 ARG A N 1
ATOM 1782 C CA . ARG A 1 230 ? 5.087 -14.841 -25.432 1.00 35.41 230 ARG A CA 1
ATOM 1783 C C . ARG A 1 230 ? 5.393 -14.196 -26.777 1.00 35.41 230 ARG A C 1
ATOM 1785 O O . ARG A 1 230 ? 4.494 -13.702 -27.451 1.00 35.41 230 ARG A O 1
ATOM 1792 N N . ARG A 1 231 ? 6.673 -14.203 -27.163 1.00 37.75 231 ARG A N 1
ATOM 1793 C CA . ARG A 1 231 ? 7.080 -14.200 -28.565 1.00 37.75 231 ARG A CA 1
ATOM 1794 C C . ARG A 1 231 ? 6.346 -15.381 -29.192 1.00 37.75 231 ARG A C 1
ATOM 1796 O O . ARG A 1 231 ? 6.832 -16.506 -29.185 1.00 37.75 231 ARG A O 1
ATOM 1803 N N . ARG A 1 232 ? 5.147 -15.140 -29.721 1.00 31.89 232 ARG A N 1
ATOM 1804 C CA . ARG A 1 232 ? 4.663 -15.913 -30.856 1.00 31.89 232 ARG A CA 1
ATOM 1805 C C . ARG A 1 232 ? 5.581 -15.516 -32.001 1.00 31.89 232 ARG A C 1
ATOM 1807 O O . ARG A 1 232 ? 5.264 -14.628 -32.784 1.00 31.89 232 ARG A O 1
ATOM 1814 N N . THR A 1 233 ? 6.750 -16.144 -32.068 1.00 34.03 233 THR A N 1
ATOM 1815 C CA . THR A 1 233 ? 7.455 -16.260 -33.334 1.00 34.03 233 THR A CA 1
ATOM 1816 C C . THR A 1 233 ? 6.496 -17.055 -34.202 1.00 34.03 233 THR A C 1
ATOM 1818 O O . THR A 1 233 ? 6.329 -18.261 -34.026 1.00 34.03 233 THR A O 1
ATOM 1821 N N . ARG A 1 234 ? 5.752 -16.354 -35.056 1.00 33.91 234 ARG A N 1
ATOM 1822 C CA . ARG A 1 234 ? 5.029 -16.973 -36.156 1.00 33.91 234 ARG A CA 1
ATOM 1823 C C . ARG A 1 234 ? 6.140 -17.580 -37.008 1.00 33.91 234 ARG A C 1
ATOM 1825 O O . ARG A 1 234 ? 6.802 -16.864 -37.753 1.00 33.91 234 ARG A O 1
ATOM 1832 N N . SER A 1 235 ? 6.442 -18.859 -36.778 1.00 33.56 235 SER A N 1
ATOM 1833 C CA . SER A 1 235 ? 7.249 -19.641 -37.703 1.00 33.56 235 SER A CA 1
ATOM 1834 C C . SER A 1 235 ? 6.619 -19.410 -39.068 1.00 33.56 235 SER A C 1
ATOM 1836 O O . SER A 1 235 ? 5.412 -19.619 -39.227 1.00 33.56 235 SER A O 1
ATOM 1838 N N . LYS A 1 236 ? 7.392 -18.840 -39.998 1.00 36.38 236 LYS A N 1
ATOM 1839 C CA . LYS A 1 236 ? 6.983 -18.735 -41.393 1.00 36.38 236 LYS A CA 1
ATOM 1840 C C . LYS A 1 236 ? 6.606 -20.152 -41.802 1.00 36.38 236 LYS A C 1
ATOM 1842 O O . LYS A 1 236 ? 7.471 -21.023 -41.829 1.00 36.38 236 LYS A O 1
ATOM 1847 N N . ALA A 1 237 ? 5.320 -20.380 -42.056 1.00 35.62 237 ALA A N 1
ATOM 1848 C CA . ALA A 1 237 ? 4.896 -21.572 -42.759 1.00 35.62 237 ALA A CA 1
ATOM 1849 C C . ALA A 1 237 ? 5.748 -21.634 -44.029 1.00 35.62 237 ALA A C 1
ATOM 1851 O O . ALA A 1 237 ? 5.778 -20.672 -44.802 1.00 35.62 237 ALA A O 1
ATOM 1852 N N . GLN A 1 238 ? 6.515 -22.714 -44.168 1.00 36.28 238 GLN A N 1
ATOM 1853 C CA . GLN A 1 238 ? 7.192 -23.040 -45.409 1.00 36.28 238 GLN A CA 1
ATOM 1854 C C . GLN A 1 238 ? 6.138 -22.992 -46.511 1.00 36.28 238 GLN A C 1
ATOM 1856 O O . GLN A 1 238 ? 5.138 -23.708 -46.465 1.00 36.28 238 GLN A O 1
ATOM 1861 N N . VAL A 1 239 ? 6.349 -22.092 -47.467 1.00 38.00 239 VAL A N 1
ATOM 1862 C CA . VAL A 1 239 ? 5.630 -22.085 -48.734 1.00 38.00 239 VAL A CA 1
ATOM 1863 C C . VAL A 1 239 ? 6.013 -23.390 -49.421 1.00 38.00 239 VAL A C 1
ATOM 1865 O O . VAL A 1 239 ? 7.110 -23.521 -49.957 1.00 38.00 239 VAL A O 1
ATOM 1868 N N . GLY A 1 240 ? 5.138 -24.388 -49.308 1.00 34.72 240 GLY A N 1
ATOM 1869 C CA . GLY A 1 240 ? 5.230 -25.617 -50.075 1.00 34.72 240 GLY A CA 1
ATOM 1870 C C . GLY A 1 240 ? 4.992 -25.281 -51.538 1.00 34.72 240 GLY A C 1
ATOM 1871 O O . GLY A 1 240 ? 3.862 -25.016 -51.945 1.00 34.72 240 GLY A O 1
ATOM 1872 N N . VAL A 1 241 ? 6.070 -25.261 -52.313 1.00 39.88 241 VAL A N 1
ATOM 1873 C CA . VAL A 1 241 ? 6.016 -25.338 -53.770 1.00 39.88 241 VAL A CA 1
ATOM 1874 C C . VAL A 1 241 ? 5.383 -26.687 -54.112 1.00 39.88 241 VAL A C 1
ATOM 1876 O O . VAL A 1 241 ? 5.929 -27.735 -53.772 1.00 39.88 241 VAL A O 1
ATOM 1879 N N . ARG A 1 242 ? 4.201 -26.667 -54.734 1.00 40.44 242 ARG A N 1
ATOM 1880 C CA . ARG A 1 242 ? 3.618 -27.856 -55.368 1.00 40.44 242 ARG A CA 1
ATOM 1881 C C . ARG A 1 242 ? 4.482 -28.224 -56.581 1.00 40.44 242 ARG A C 1
ATOM 1883 O O . ARG A 1 242 ? 4.708 -27.336 -57.403 1.00 40.44 242 ARG A O 1
ATOM 1890 N N . PRO A 1 243 ? 4.930 -29.478 -56.743 1.00 41.00 243 PRO A N 1
ATOM 1891 C CA . PRO A 1 243 ? 5.416 -29.926 -58.037 1.00 41.00 243 PRO A CA 1
ATOM 1892 C C . PRO A 1 243 ? 4.230 -30.058 -59.002 1.00 41.00 243 PRO A C 1
ATOM 1894 O O . PRO A 1 243 ? 3.151 -30.514 -58.616 1.00 41.00 243 PRO A O 1
ATOM 1897 N N . ALA A 1 244 ? 4.435 -29.607 -60.237 1.00 42.81 244 ALA A N 1
ATOM 1898 C CA . ALA A 1 244 ? 3.539 -29.862 -61.353 1.00 42.81 244 ALA A CA 1
ATOM 1899 C C . ALA A 1 244 ? 3.536 -31.369 -61.652 1.00 42.81 244 ALA A C 1
ATOM 1901 O O . ALA A 1 244 ? 4.599 -31.981 -61.737 1.00 42.81 244 ALA A O 1
ATOM 1902 N N . THR A 1 245 ? 2.351 -31.957 -61.765 1.00 48.25 245 THR A N 1
ATOM 1903 C CA . THR A 1 245 ? 2.164 -33.287 -62.352 1.00 48.25 245 THR A CA 1
ATOM 1904 C C . THR A 1 245 ? 1.786 -33.110 -63.812 1.00 48.25 245 THR A C 1
ATOM 1906 O O . THR A 1 245 ? 0.743 -32.507 -64.082 1.00 48.25 245 THR A O 1
ATOM 1909 N N . ASP A 1 246 ? 2.647 -33.622 -64.690 1.00 46.06 246 ASP A N 1
ATOM 1910 C CA . ASP A 1 246 ? 2.255 -34.188 -65.985 1.00 46.06 246 ASP A CA 1
ATOM 1911 C C . ASP A 1 246 ? 1.542 -35.534 -65.766 1.00 46.06 246 ASP A C 1
ATOM 1913 O O . ASP A 1 246 ? 1.897 -36.234 -64.782 1.00 46.06 246 ASP A O 1
#

Secondary structure (DSSP, 8-state):
-PPPPPTTSSSS---HHHHHHHHTHHHHHHHHHHHHT-B-TTSSB-HHHHHHHHTS-HHHHHHHHHH---HHHHHHHHHHHSPPHHHHHHHHHHHHHHHHHHHHHHH-HHHHHHHHGGGTTTS-EEEEEEEBTTSSEEEEEEEETT--HHHHHHHHTTB-B-TTSPBPPPSEEEEESSHHHHHHHHHHHHHHTGGGEE-PPTTT-SS-GGGEEETT-----GGGG----------------PPPP-